Protein AF-A0AAN9PIY8-F1 (afdb_monomer)

Radius of gyration: 48.31 Å; Cα contacts (8 Å, |Δi|>4): 195; chains: 1; bounding box: 141×79×125 Å

Organism: Clitoria ternatea (NCBI:txid43366)

InterPro domains:
  IPR006969 Stigma-specific protein Stig1-like [PF04885] (48-130)
  IPR006969 Stigma-specific protein Stig1-like [PTHR33227] (38-130)

Structure (mmCIF, N/CA/C/O backbone):
data_AF-A0AAN9PIY8-F1
#
_entry.id   AF-A0AAN9PIY8-F1
#
loop_
_atom_site.group_PDB
_atom_site.id
_atom_site.type_symbol
_atom_site.label_atom_id
_atom_site.label_alt_id
_atom_site.label_comp_id
_atom_site.label_asym_id
_atom_site.label_entity_id
_atom_site.label_seq_id
_atom_site.pdbx_PDB_ins_code
_atom_site.Cartn_x
_atom_site.Cartn_y
_atom_site.Cartn_z
_atom_site.occupancy
_atom_site.B_iso_or_equiv
_atom_site.auth_seq_id
_atom_site.auth_comp_id
_atom_site.auth_asym_id
_atom_site.auth_atom_id
_atom_site.pdbx_PDB_model_num
ATOM 1 N N . MET A 1 1 ? -43.555 40.014 6.224 1.00 61.06 1 MET A N 1
ATOM 2 C CA . MET A 1 1 ? -42.206 39.708 6.760 1.00 61.06 1 MET A CA 1
ATOM 3 C C . MET A 1 1 ? -41.684 38.357 6.270 1.00 61.06 1 MET A C 1
ATOM 5 O O . MET A 1 1 ? -40.518 38.277 5.923 1.00 61.06 1 MET A O 1
ATOM 9 N N . THR A 1 2 ? -42.529 37.329 6.153 1.00 67.19 2 THR A N 1
ATOM 10 C CA . THR A 1 2 ? -42.160 35.985 5.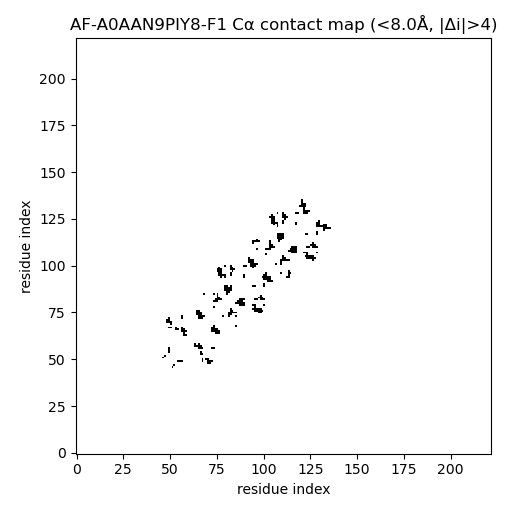663 1.00 67.19 2 THR A CA 1
ATOM 11 C C . THR A 1 2 ? -41.736 35.938 4.189 1.00 67.19 2 THR A C 1
ATOM 13 O O . THR A 1 2 ? -40.753 35.277 3.879 1.00 67.19 2 THR A O 1
ATOM 16 N N . LEU A 1 3 ? -42.387 36.701 3.298 1.00 66.69 3 LEU A N 1
ATOM 17 C CA . LEU A 1 3 ? -42.042 36.740 1.863 1.00 66.69 3 LEU A CA 1
ATOM 18 C C . LEU A 1 3 ? -40.604 37.226 1.600 1.00 66.69 3 LEU A C 1
ATOM 20 O O . LEU A 1 3 ? -39.904 36.671 0.761 1.00 66.69 3 LEU A O 1
ATOM 24 N N . ASN A 1 4 ? -40.145 38.222 2.363 1.00 77.06 4 ASN A N 1
ATOM 25 C CA . ASN A 1 4 ? -38.801 38.788 2.215 1.00 77.06 4 ASN A CA 1
ATOM 26 C C . ASN A 1 4 ? -37.728 37.839 2.756 1.00 77.06 4 ASN A C 1
ATOM 28 O O . ASN A 1 4 ? -36.660 37.722 2.167 1.00 77.06 4 ASN A O 1
ATOM 32 N N . VAL A 1 5 ? -38.024 37.125 3.848 1.00 83.19 5 VAL A N 1
ATOM 33 C CA . VAL A 1 5 ? -37.127 36.103 4.407 1.00 83.19 5 VAL A CA 1
ATOM 34 C C . VAL A 1 5 ? -37.019 34.914 3.453 1.00 83.19 5 VAL A C 1
ATOM 36 O O . VAL A 1 5 ? -35.924 34.423 3.207 1.00 83.19 5 VAL A O 1
ATOM 39 N N . GLN A 1 6 ? -38.130 34.492 2.851 1.00 81.75 6 GLN A N 1
ATOM 40 C CA . GLN A 1 6 ? -38.155 33.371 1.913 1.00 81.75 6 GLN A CA 1
ATOM 41 C C . GLN A 1 6 ? -37.442 33.700 0.592 1.00 81.75 6 GLN A C 1
ATOM 43 O O . GLN A 1 6 ? -36.731 32.851 0.058 1.00 81.75 6 GLN A O 1
ATOM 48 N N . ALA A 1 7 ? -37.541 34.947 0.119 1.00 85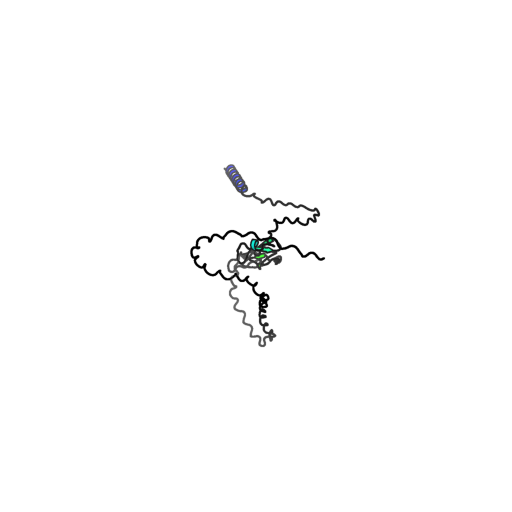.88 7 ALA A N 1
ATOM 49 C CA . ALA A 1 7 ? -36.748 35.441 -1.006 1.00 85.88 7 ALA A CA 1
ATOM 50 C C . ALA A 1 7 ? -35.244 35.464 -0.683 1.00 85.88 7 ALA A C 1
ATOM 52 O O . ALA A 1 7 ? -34.434 35.046 -1.506 1.00 85.88 7 ALA A O 1
ATOM 53 N N . LEU A 1 8 ? -34.867 35.888 0.528 1.00 85.19 8 LEU A N 1
ATOM 54 C CA . LEU A 1 8 ? -33.465 35.951 0.947 1.00 85.19 8 LEU A CA 1
ATOM 55 C C . LEU A 1 8 ? -32.851 34.551 1.103 1.00 85.19 8 LEU A C 1
ATOM 57 O O . LEU A 1 8 ? -31.721 34.326 0.684 1.00 85.19 8 LEU A O 1
ATOM 61 N N . VAL A 1 9 ? -33.619 33.586 1.620 1.00 87.44 9 VAL A N 1
ATOM 62 C CA . VAL A 1 9 ? -33.211 32.173 1.696 1.00 87.44 9 VAL A CA 1
ATOM 63 C C . VAL A 1 9 ? -33.049 31.569 0.299 1.00 87.44 9 VAL A C 1
ATOM 65 O O . VAL A 1 9 ? -32.044 30.908 0.054 1.00 87.44 9 VAL A O 1
ATOM 68 N N . LEU A 1 10 ? -33.968 31.841 -0.638 1.00 85.19 10 LEU A N 1
ATOM 69 C CA . LEU A 1 10 ? -33.845 31.373 -2.024 1.00 85.19 10 LEU A CA 1
ATOM 70 C C . LEU A 1 10 ? -32.590 31.930 -2.707 1.00 85.19 10 LEU A C 1
ATOM 72 O O . LEU A 1 10 ? -31.829 31.167 -3.299 1.00 85.19 10 LEU A O 1
ATOM 76 N N . VAL A 1 11 ? -32.321 33.229 -2.565 1.00 86.88 11 VAL A N 1
ATOM 77 C CA . VAL A 1 11 ? -31.110 33.854 -3.119 1.00 86.88 11 VAL A CA 1
ATOM 78 C C . VAL A 1 11 ? -29.845 33.233 -2.516 1.00 86.88 11 VAL A C 1
ATOM 80 O O . VAL A 1 11 ? -28.935 32.878 -3.259 1.00 86.88 11 VAL A O 1
ATOM 83 N N . MET A 1 12 ? -29.808 33.001 -1.200 1.00 81.88 12 MET A N 1
ATOM 84 C CA . MET A 1 12 ? -28.665 32.348 -0.549 1.00 81.88 12 MET A CA 1
ATOM 85 C C . MET A 1 12 ? -28.479 30.892 -0.997 1.00 81.88 12 MET A C 1
ATOM 87 O O . MET A 1 12 ? -27.348 30.466 -1.202 1.00 81.88 12 MET A O 1
ATOM 91 N N . THR A 1 13 ? -29.556 30.131 -1.219 1.00 80.44 13 THR A N 1
ATOM 92 C CA . THR A 1 13 ? -29.440 28.762 -1.756 1.00 80.44 13 THR A CA 1
ATOM 93 C C . THR A 1 13 ? -28.951 28.732 -3.201 1.00 80.44 13 THR A C 1
ATOM 95 O O . THR A 1 13 ? -28.192 27.838 -3.555 1.00 80.44 13 THR A O 1
ATOM 98 N N . LEU A 1 14 ? -29.318 29.719 -4.026 1.00 77.50 14 LEU A N 1
ATOM 99 C CA . LEU A 1 14 ? -28.860 29.802 -5.415 1.00 77.50 14 LEU A CA 1
ATOM 100 C C . LEU A 1 14 ? -27.379 30.200 -5.515 1.00 77.50 14 LEU A C 1
ATOM 102 O O . LEU A 1 14 ? -26.671 29.674 -6.370 1.00 77.50 14 LEU A O 1
ATOM 106 N N . LEU A 1 15 ? -26.888 31.057 -4.612 1.00 74.69 15 LEU A N 1
ATOM 107 C CA . LEU A 1 15 ? -25.468 31.431 -4.552 1.00 74.69 15 LEU A CA 1
ATOM 108 C C . LEU A 1 15 ? -24.563 30.274 -4.092 1.00 74.69 15 LEU A C 1
ATOM 110 O O . LEU A 1 15 ? -23.411 30.203 -4.506 1.00 74.69 15 LEU A O 1
ATOM 114 N N . LEU A 1 16 ? -25.080 29.329 -3.299 1.00 68.50 16 LEU A N 1
ATOM 115 C CA . LEU A 1 16 ? -24.330 28.140 -2.867 1.00 68.50 16 LEU A CA 1
ATOM 116 C C . LEU A 1 16 ? -24.224 27.043 -3.947 1.00 68.50 16 LEU A C 1
ATOM 118 O O . LEU A 1 16 ? -23.416 26.131 -3.797 1.00 68.50 16 LEU A O 1
ATOM 122 N N . ILE A 1 17 ? -25.005 27.117 -5.034 1.00 63.66 17 ILE A N 1
ATOM 123 C CA . ILE A 1 17 ? -24.985 26.130 -6.136 1.00 63.66 17 ILE A CA 1
ATOM 124 C C . ILE A 1 17 ? -23.966 26.517 -7.232 1.00 63.66 17 ILE A C 1
ATOM 126 O O . ILE A 1 17 ? -23.596 25.678 -8.052 1.00 63.66 17 ILE A O 1
ATOM 130 N N . GLN A 1 18 ? -23.448 27.753 -7.240 1.00 61.03 18 GLN A N 1
ATOM 131 C CA . GLN A 1 18 ? -22.459 28.189 -8.241 1.00 61.03 18 GLN A CA 1
ATOM 132 C C . GLN A 1 18 ? -21.035 27.646 -8.017 1.00 61.03 18 GLN A C 1
ATOM 134 O O . GLN A 1 18 ? -20.269 27.579 -8.972 1.00 61.03 18 GLN A O 1
ATOM 139 N N . GLU A 1 19 ? -20.699 27.159 -6.822 1.00 60.53 19 GLU A N 1
ATOM 140 C CA . GLU A 1 19 ? -19.381 26.569 -6.503 1.00 60.53 19 GLU A CA 1
ATOM 141 C C . GLU A 1 19 ? -19.360 25.029 -6.659 1.00 60.53 19 GLU A C 1
ATOM 143 O O . GLU A 1 19 ? -18.540 24.338 -6.058 1.00 60.53 19 GLU A O 1
ATOM 148 N N . GL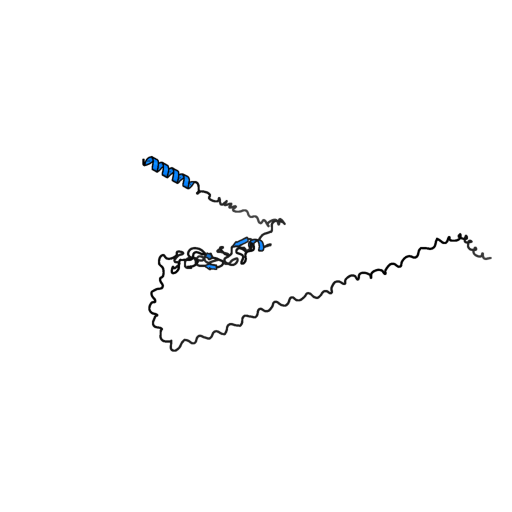Y A 1 20 ? -20.299 24.459 -7.426 1.00 60.38 20 GLY A N 1
ATOM 149 C CA . GLY A 1 20 ? -20.563 23.014 -7.429 1.00 60.38 20 GLY A CA 1
ATOM 150 C C . GLY A 1 20 ? -20.656 22.321 -8.787 1.00 60.38 20 GLY A C 1
ATOM 151 O O . GLY A 1 20 ? -21.150 21.197 -8.825 1.00 60.38 20 GLY A O 1
ATOM 152 N N . ASN A 1 21 ? -20.221 22.930 -9.897 1.00 58.66 21 ASN A N 1
ATOM 153 C CA . ASN A 1 21 ? -20.280 22.268 -11.208 1.00 58.66 21 ASN A CA 1
ATOM 154 C C . ASN A 1 21 ? -19.019 22.459 -12.061 1.00 58.66 21 ASN A C 1
ATOM 156 O O . ASN A 1 21 ? -19.067 23.000 -13.162 1.00 58.66 21 ASN A O 1
ATOM 160 N N . SER A 1 22 ? -17.897 21.953 -11.555 1.00 50.97 22 SER A N 1
ATOM 161 C CA . SER A 1 22 ? -16.748 21.589 -12.388 1.00 50.97 22 SER A CA 1
ATOM 162 C C . SER A 1 22 ? -16.654 20.067 -12.429 1.00 50.97 22 SER A C 1
ATOM 164 O O . SER A 1 22 ? -15.794 19.456 -11.801 1.00 50.97 22 SER A O 1
ATOM 166 N N . THR A 1 23 ? -17.591 19.436 -13.137 1.00 55.94 23 THR A N 1
ATOM 167 C CA . THR A 1 23 ? -17.401 18.076 -13.648 1.00 55.94 23 THR A CA 1
ATOM 168 C C . THR A 1 23 ? -16.197 18.088 -14.595 1.00 55.94 23 THR A C 1
ATOM 170 O O . THR A 1 23 ? -16.211 18.883 -15.540 1.00 55.94 23 THR A O 1
ATOM 173 N N . PRO A 1 24 ? -15.165 17.248 -14.412 1.00 44.78 24 PRO A N 1
ATOM 174 C CA . PRO A 1 24 ? -14.182 17.054 -15.462 1.00 44.78 24 PRO A CA 1
ATOM 175 C C . PRO A 1 24 ? -14.894 16.388 -16.640 1.00 44.78 24 PRO A C 1
ATOM 177 O O . PRO A 1 24 ? -15.533 15.345 -16.501 1.00 44.78 24 PRO A O 1
ATOM 180 N N . GLN A 1 25 ? -14.823 17.039 -17.795 1.00 41.59 25 GLN A N 1
ATOM 181 C CA . GLN A 1 25 ? -15.215 16.465 -19.068 1.00 41.59 25 GLN A CA 1
ATOM 182 C C . GLN A 1 25 ? -14.231 15.326 -19.368 1.00 41.59 25 GLN A C 1
ATOM 184 O O . GLN A 1 25 ? -13.153 15.545 -19.914 1.00 41.59 25 GLN A O 1
ATOM 189 N N . GLU A 1 26 ? -14.579 14.109 -18.950 1.00 44.28 26 GLU A N 1
ATOM 190 C CA . GLU A 1 26 ? -14.023 12.883 -19.514 1.00 44.28 26 GLU A CA 1
ATOM 191 C C . GLU A 1 26 ? -14.392 12.903 -21.001 1.00 44.28 26 GLU A C 1
ATOM 193 O O . GLU A 1 26 ? -15.535 12.641 -21.387 1.00 44.28 26 GLU A O 1
ATOM 198 N N . VAL A 1 27 ? -13.436 13.308 -21.835 1.00 41.00 27 VAL A N 1
ATOM 199 C CA . VAL A 1 27 ? -13.490 13.087 -23.276 1.00 41.00 27 VAL A CA 1
ATOM 200 C C . VAL A 1 27 ? -13.420 11.577 -23.468 1.00 41.00 27 VAL A C 1
ATOM 202 O O . VAL A 1 27 ? -12.352 10.973 -23.507 1.00 41.00 27 VAL A O 1
ATOM 205 N N . TYR A 1 28 ? -14.595 10.958 -23.509 1.00 40.28 28 TYR A N 1
ATOM 206 C CA . TYR A 1 28 ? -14.766 9.665 -24.135 1.00 40.28 28 TYR A CA 1
ATOM 207 C C . TYR A 1 28 ? -14.588 9.902 -25.642 1.00 40.28 28 TYR A C 1
ATOM 209 O O . TYR A 1 28 ? -15.420 10.533 -26.293 1.00 40.28 28 TYR A O 1
ATOM 217 N N . GLU A 1 29 ? -13.488 9.395 -26.182 1.00 45.72 29 GLU A N 1
ATOM 218 C CA . GLU A 1 29 ? -13.332 9.148 -27.610 1.00 45.72 29 GLU A CA 1
ATOM 219 C C . GLU A 1 29 ? -13.350 7.621 -27.768 1.00 45.72 29 GLU A C 1
ATOM 221 O O . GLU A 1 29 ? -12.362 6.936 -27.508 1.00 45.72 29 GLU A O 1
ATOM 226 N N . ASN A 1 30 ? -14.526 7.059 -28.080 1.00 52.19 30 ASN A N 1
ATOM 227 C CA . ASN A 1 30 ? -14.602 5.705 -28.631 1.00 52.19 30 ASN A CA 1
ATOM 228 C C . ASN A 1 30 ? -14.445 5.872 -30.134 1.00 52.19 30 ASN A C 1
ATOM 230 O O . ASN A 1 30 ? -15.413 6.194 -30.821 1.00 52.19 30 ASN A O 1
ATOM 234 N N . ASP A 1 31 ? -13.266 5.550 -30.640 1.00 49.72 31 ASP A N 1
ATOM 235 C CA . ASP A 1 31 ? -13.152 5.083 -32.010 1.00 49.72 31 ASP A CA 1
ATOM 236 C C . ASP A 1 31 ? -13.287 3.562 -32.007 1.00 49.72 31 ASP A C 1
ATOM 238 O O . ASP A 1 31 ? -12.357 2.804 -31.722 1.00 49.72 31 ASP A O 1
ATOM 242 N N . ILE A 1 32 ? -14.507 3.112 -32.298 1.00 62.75 32 ILE A N 1
ATOM 243 C CA . ILE A 1 32 ? -14.782 1.735 -32.686 1.00 62.75 32 ILE A CA 1
ATOM 244 C C . ILE A 1 32 ? -14.410 1.574 -34.169 1.00 62.75 32 ILE A C 1
ATOM 246 O O . ILE A 1 32 ? -15.072 2.099 -35.058 1.00 62.75 32 ILE A O 1
ATOM 250 N N . ASN A 1 33 ? -13.395 0.734 -34.383 1.00 56.84 33 ASN A N 1
ATOM 251 C CA . ASN A 1 33 ? -13.141 -0.128 -35.541 1.00 56.84 33 ASN A CA 1
ATOM 252 C C . ASN A 1 33 ? -12.712 0.515 -36.870 1.00 56.84 33 ASN A C 1
ATOM 254 O O . ASN A 1 33 ? -13.509 0.710 -37.784 1.00 56.84 33 ASN A O 1
ATOM 258 N N . ALA A 1 34 ? -11.400 0.542 -37.084 1.00 39.25 34 ALA A N 1
ATOM 259 C CA . ALA A 1 34 ? -10.846 0.129 -38.365 1.00 39.25 34 ALA A CA 1
ATOM 260 C C . ALA A 1 34 ? -9.709 -0.850 -38.094 1.00 39.25 34 ALA A C 1
ATOM 262 O O . ALA A 1 34 ? -8.875 -0.624 -37.217 1.00 39.25 34 ALA A O 1
ATOM 263 N N . ASN A 1 35 ? -9.683 -1.958 -38.836 1.00 54.31 35 ASN A N 1
ATOM 264 C CA . ASN A 1 35 ? -8.472 -2.747 -38.933 1.00 54.31 35 ASN A CA 1
ATOM 265 C C . ASN A 1 35 ? -7.359 -1.783 -39.359 1.00 54.31 35 ASN A C 1
ATOM 267 O O . ASN A 1 35 ? -7.427 -1.148 -40.408 1.00 54.31 35 ASN A O 1
ATOM 271 N N . VAL A 1 36 ? -6.372 -1.612 -38.501 1.00 44.78 36 VAL A N 1
ATOM 272 C CA . VAL A 1 36 ? -5.100 -1.062 -38.911 1.00 44.78 36 VAL A CA 1
ATOM 273 C C . VAL A 1 36 ? -4.096 -1.981 -38.252 1.00 44.78 36 VAL A C 1
ATOM 275 O O . VAL A 1 36 ? -3.717 -1.820 -37.095 1.00 44.78 36 VAL A O 1
ATOM 278 N N . SER A 1 37 ? -3.680 -3.000 -39.002 1.00 53.19 37 SER A N 1
ATOM 279 C CA . SER A 1 37 ? -2.328 -3.524 -38.863 1.00 53.19 37 SER A CA 1
ATOM 280 C C . SER A 1 37 ? -1.365 -2.391 -39.222 1.00 53.19 37 SER A C 1
ATOM 282 O O . SER A 1 37 ? -0.751 -2.388 -40.282 1.00 53.19 37 SER A O 1
ATOM 284 N N . SER A 1 38 ? -1.264 -1.383 -38.362 1.00 42.62 38 SER A N 1
ATOM 285 C CA . SER A 1 38 ? -0.164 -0.441 -38.378 1.00 42.62 38 SER A CA 1
ATOM 286 C C . SER A 1 38 ? 0.798 -0.955 -37.333 1.00 42.62 38 SER A C 1
ATOM 288 O O . SER A 1 38 ? 0.674 -0.696 -36.138 1.00 42.62 38 SER A O 1
ATOM 290 N N . SER A 1 39 ? 1.808 -1.687 -37.805 1.00 50.97 39 SER A N 1
ATOM 291 C CA . SER A 1 39 ? 3.124 -1.542 -37.196 1.00 50.97 39 SER A CA 1
ATOM 292 C C . SER A 1 39 ? 3.317 -0.056 -36.887 1.00 50.97 39 SER A C 1
ATOM 294 O O . SER A 1 39 ? 3.208 0.753 -37.819 1.00 50.97 39 SER A O 1
ATOM 296 N N . PRO A 1 40 ? 3.546 0.338 -35.624 1.00 48.31 40 PRO A N 1
ATOM 297 C CA . PRO A 1 40 ? 3.876 1.719 -35.355 1.00 48.31 40 PRO A CA 1
ATOM 298 C C . PRO A 1 40 ? 5.175 1.973 -36.113 1.00 48.31 40 PRO A C 1
ATOM 300 O O . PRO A 1 40 ? 6.163 1.249 -35.950 1.00 48.31 40 PRO A O 1
ATOM 303 N N . LYS A 1 41 ? 5.135 2.938 -37.033 1.00 43.66 41 LYS A N 1
ATOM 304 C CA . LYS A 1 41 ? 6.340 3.436 -37.682 1.00 43.66 41 LYS A CA 1
ATOM 305 C C . LYS A 1 41 ? 7.286 3.828 -36.554 1.00 43.66 41 LYS A C 1
ATOM 307 O O . LYS A 1 41 ? 6.906 4.546 -35.635 1.00 43.66 41 LYS A O 1
ATOM 312 N N . LYS A 1 42 ? 8.475 3.234 -36.580 1.00 45.53 42 LYS A N 1
ATOM 313 C CA . LYS A 1 42 ? 9.545 3.477 -35.623 1.00 45.53 42 LYS A CA 1
ATOM 314 C C . LYS A 1 42 ? 10.046 4.900 -35.851 1.00 45.53 42 LYS A C 1
ATOM 316 O O . LYS A 1 42 ? 11.018 5.104 -36.568 1.00 45.53 42 LYS A O 1
ATOM 321 N N . ASP A 1 43 ? 9.360 5.868 -35.260 1.00 49.69 43 ASP A N 1
ATOM 322 C CA . ASP A 1 43 ? 9.907 7.199 -35.064 1.00 49.69 43 ASP A CA 1
ATOM 323 C C . ASP A 1 43 ? 11.025 7.052 -34.026 1.00 49.69 43 ASP A C 1
ATOM 325 O O . ASP A 1 43 ? 10.794 6.789 -32.844 1.00 49.69 43 ASP A O 1
ATOM 329 N N . GLU A 1 44 ? 12.269 7.151 -34.494 1.00 56.56 44 GLU A N 1
ATOM 330 C CA . GLU A 1 44 ? 13.511 6.868 -33.758 1.00 56.56 44 GLU A CA 1
ATOM 331 C C . GLU A 1 44 ? 13.767 7.810 -32.560 1.00 56.56 44 GLU A C 1
ATOM 333 O O . GLU A 1 44 ? 14.822 7.757 -31.938 1.00 56.56 44 GLU A O 1
ATOM 338 N N . ASN A 1 45 ? 12.796 8.648 -32.185 1.00 52.28 45 ASN A N 1
ATOM 339 C CA . ASN A 1 45 ? 12.904 9.577 -31.061 1.00 52.28 45 ASN A CA 1
ATOM 340 C C . ASN A 1 45 ? 11.671 9.616 -30.135 1.00 52.28 45 ASN A C 1
ATOM 342 O O . ASN A 1 45 ? 11.562 10.499 -29.287 1.00 52.28 45 ASN A O 1
ATOM 346 N N . GLN A 1 46 ? 10.756 8.644 -30.250 1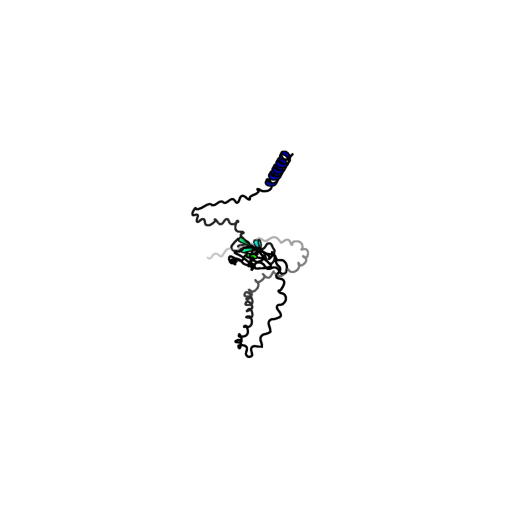.00 55.19 46 GLN A N 1
ATOM 347 C CA . GLN A 1 46 ? 9.577 8.515 -29.383 1.00 55.19 46 GLN A CA 1
ATOM 348 C C . GLN A 1 46 ? 9.491 7.118 -28.747 1.00 55.19 46 GLN A C 1
ATOM 350 O O . GLN A 1 46 ? 8.478 6.435 -28.819 1.00 55.19 46 GLN A O 1
ATOM 355 N N . LEU A 1 47 ? 10.575 6.666 -28.109 1.00 57.28 47 LEU A N 1
ATOM 356 C CA . LEU A 1 47 ? 10.570 5.418 -27.334 1.00 57.28 47 LEU A CA 1
ATOM 357 C C . LEU A 1 47 ? 11.285 5.574 -25.990 1.00 57.28 47 LEU A C 1
ATOM 359 O O . LEU A 1 47 ? 12.238 4.865 -25.668 1.00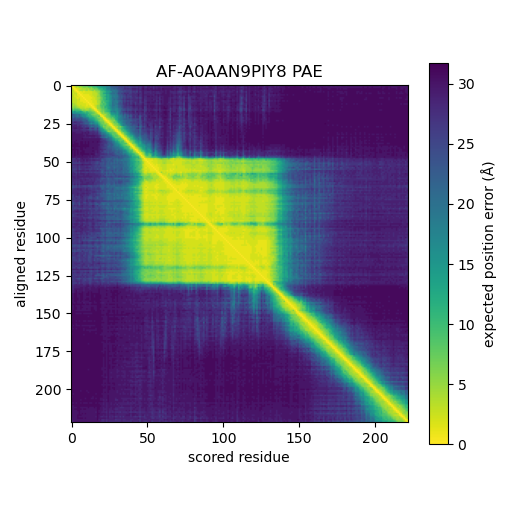 57.28 47 LEU A O 1
ATOM 363 N N . MET A 1 48 ? 10.807 6.513 -25.181 1.00 71.75 48 MET A N 1
ATOM 364 C CA . MET A 1 48 ? 11.200 6.603 -23.775 1.00 71.75 48 MET A CA 1
ATOM 365 C C . MET A 1 48 ? 10.017 6.276 -22.869 1.00 71.75 48 MET A C 1
ATOM 367 O O . MET A 1 48 ? 9.628 7.063 -22.011 1.00 71.75 48 MET A O 1
ATOM 371 N N . GLY A 1 49 ? 9.442 5.093 -23.089 1.00 84.31 49 GLY A N 1
ATOM 372 C CA . GLY A 1 49 ? 8.577 4.441 -22.113 1.00 84.31 49 GLY A CA 1
ATOM 373 C C . GLY A 1 49 ? 9.387 3.935 -2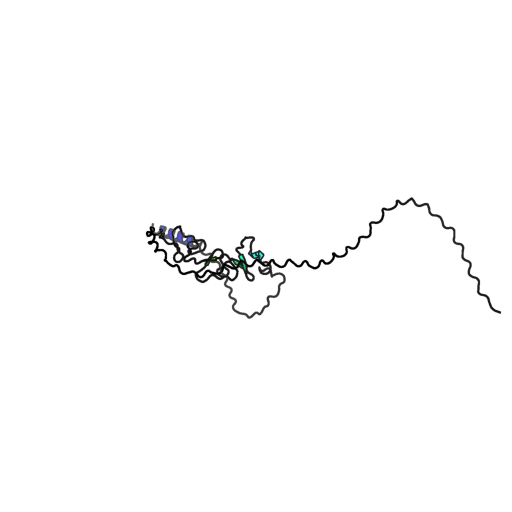0.915 1.00 84.31 49 GLY A C 1
ATOM 374 O O . GLY A 1 49 ? 10.624 3.929 -20.914 1.00 84.31 49 GLY A O 1
ATOM 375 N N . CYS A 1 50 ? 8.705 3.484 -19.866 1.00 93.38 50 CYS A N 1
ATOM 376 C CA . CYS A 1 50 ? 9.411 2.964 -18.701 1.00 93.38 50 CYS A CA 1
ATOM 377 C C . CYS A 1 50 ? 10.088 1.608 -18.971 1.00 93.38 50 CYS A C 1
ATOM 379 O O . CYS A 1 50 ? 10.937 1.206 -18.178 1.00 93.38 50 CYS A O 1
ATOM 381 N N . ARG A 1 51 ? 9.793 0.925 -20.094 1.00 92.06 51 ARG A N 1
ATOM 382 C CA . ARG A 1 51 ? 10.528 -0.281 -20.528 1.00 92.06 51 ARG A CA 1
ATOM 383 C C . ARG A 1 51 ? 12.013 -0.031 -20.703 1.00 92.06 51 ARG A C 1
ATOM 385 O O . ARG A 1 51 ? 12.825 -0.826 -20.244 1.00 92.06 51 ARG A O 1
ATOM 392 N N . THR A 1 52 ? 12.361 1.048 -21.398 1.00 91.06 52 THR A N 1
ATOM 393 C CA . THR A 1 52 ? 13.757 1.392 -21.688 1.00 91.06 52 THR A CA 1
ATOM 394 C C . THR A 1 52 ? 14.389 2.155 -20.529 1.00 91.06 52 THR A C 1
ATOM 396 O O . THR A 1 52 ? 15.603 2.095 -20.342 1.00 91.06 52 THR A O 1
ATOM 399 N N . ARG A 1 53 ? 13.581 2.843 -19.706 1.00 91.44 53 ARG A N 1
ATOM 400 C CA . ARG A 1 53 ? 14.046 3.598 -18.531 1.00 91.44 53 ARG A CA 1
ATOM 401 C C . ARG A 1 53 ? 13.150 3.364 -17.307 1.00 91.44 53 ARG A C 1
ATOM 403 O O . ARG A 1 53 ? 12.393 4.264 -16.942 1.00 91.44 53 ARG A O 1
ATOM 410 N N . PRO A 1 54 ? 13.271 2.218 -16.606 1.00 90.56 54 PRO A N 1
ATOM 411 C CA . PRO A 1 54 ? 12.389 1.883 -15.478 1.00 90.56 54 PRO A CA 1
ATOM 412 C C . PRO A 1 54 ? 12.396 2.929 -14.361 1.00 90.56 54 PRO A C 1
ATOM 414 O O . PRO A 1 54 ? 11.362 3.210 -13.756 1.00 90.56 54 PRO A O 1
ATOM 417 N N . TRP A 1 55 ? 13.552 3.563 -14.145 1.00 90.75 55 TRP A N 1
ATOM 418 C CA . TRP A 1 55 ? 13.802 4.575 -13.116 1.00 90.75 55 TRP A CA 1
ATOM 419 C C . TRP A 1 55 ? 12.879 5.793 -13.186 1.00 90.75 55 TRP A C 1
ATOM 421 O O . TRP A 1 55 ? 12.643 6.421 -12.156 1.00 90.75 55 TRP A O 1
ATOM 431 N N . ILE A 1 56 ? 12.297 6.093 -14.354 1.00 91.06 56 ILE A N 1
ATOM 432 C CA . ILE A 1 56 ? 11.338 7.196 -14.507 1.00 91.06 56 ILE A CA 1
ATOM 433 C C . ILE A 1 56 ? 10.099 7.021 -13.616 1.00 91.06 56 ILE A C 1
ATOM 435 O O . ILE A 1 56 ? 9.507 8.005 -13.180 1.00 91.06 56 ILE A O 1
ATOM 439 N N . CYS A 1 57 ? 9.740 5.773 -13.289 1.00 93.94 57 CYS A N 1
ATOM 440 C CA . CYS A 1 57 ? 8.617 5.470 -12.410 1.00 93.94 57 CYS A CA 1
ATOM 441 C C . CYS A 1 57 ? 8.978 5.523 -10.925 1.00 93.94 57 CYS A C 1
ATOM 443 O O . CYS A 1 57 ? 8.085 5.711 -10.109 1.00 93.94 57 CYS A O 1
ATOM 445 N N . LEU A 1 58 ? 10.248 5.349 -10.547 1.00 92.06 58 LEU A N 1
ATOM 446 C CA . LEU A 1 58 ? 10.622 5.194 -9.136 1.00 92.06 58 LEU A CA 1
ATOM 447 C C . LEU A 1 58 ? 10.605 6.515 -8.352 1.00 92.06 58 LEU A C 1
ATOM 449 O O . LEU A 1 58 ? 10.539 6.479 -7.126 1.00 92.06 58 LEU A O 1
ATOM 453 N N . ARG A 1 59 ? 10.678 7.670 -9.033 1.00 88.19 59 ARG A N 1
ATOM 454 C CA . ARG A 1 59 ? 10.672 9.025 -8.432 1.00 88.19 59 ARG A CA 1
ATOM 455 C C . ARG A 1 59 ? 11.648 9.233 -7.254 1.00 88.19 59 ARG A C 1
ATOM 457 O O . ARG A 1 59 ? 11.474 10.156 -6.472 1.00 88.19 59 ARG A O 1
ATOM 464 N N . GLY A 1 60 ? 12.689 8.405 -7.135 1.00 87.69 60 GLY A N 1
ATOM 465 C CA . GLY A 1 60 ? 13.681 8.492 -6.056 1.00 87.69 60 GLY A CA 1
ATOM 466 C C . GLY A 1 60 ? 13.187 8.042 -4.674 1.00 87.69 60 GLY A C 1
ATOM 467 O O . GLY A 1 60 ? 13.903 8.222 -3.695 1.00 87.69 60 GLY A O 1
ATOM 468 N N . GLU A 1 61 ? 11.996 7.448 -4.571 1.00 88.06 61 GLU A N 1
ATOM 469 C CA . GLU A 1 61 ? 11.468 6.917 -3.312 1.00 88.06 61 GLU A CA 1
ATOM 470 C C . GLU A 1 61 ? 11.969 5.486 -3.067 1.00 88.06 61 GLU A C 1
ATOM 472 O O . GLU A 1 61 ? 12.003 4.660 -3.983 1.00 88.06 61 GLU A O 1
ATOM 477 N N . PHE A 1 62 ? 12.312 5.158 -1.816 1.00 89.12 62 PHE A N 1
ATOM 478 C CA . PHE A 1 62 ? 12.657 3.795 -1.408 1.00 89.12 62 PHE A CA 1
ATOM 479 C C . PHE A 1 62 ? 11.879 3.381 -0.146 1.00 89.12 62 PHE A C 1
ATOM 481 O O . PHE A 1 62 ? 12.012 4.042 0.884 1.00 89.12 62 PHE A O 1
ATOM 488 N N . PRO A 1 63 ? 11.092 2.287 -0.181 1.00 91.69 63 PRO A N 1
ATOM 489 C CA . PRO A 1 63 ? 10.736 1.499 -1.364 1.00 91.69 63 PRO A CA 1
ATOM 490 C C . PRO A 1 63 ? 9.830 2.290 -2.338 1.00 91.69 63 PRO A C 1
ATOM 492 O O . PRO A 1 63 ? 8.934 3.006 -1.886 1.00 91.69 63 PRO A O 1
ATOM 495 N N . PRO A 1 64 ? 9.990 2.129 -3.666 1.00 93.00 64 PRO A N 1
ATOM 496 C CA . PRO A 1 64 ? 9.303 2.953 -4.666 1.00 93.00 64 PRO A CA 1
ATOM 497 C C . PRO A 1 64 ? 7.809 2.660 -4.702 1.00 93.00 64 PRO A C 1
ATOM 499 O O . PRO A 1 64 ? 7.406 1.496 -4.819 1.00 93.00 64 PRO A O 1
ATOM 502 N N . ARG A 1 65 ? 6.962 3.686 -4.584 1.00 94.81 65 ARG A N 1
ATOM 503 C CA . ARG A 1 65 ? 5.500 3.513 -4.674 1.00 94.81 65 ARG A CA 1
ATOM 504 C C . ARG A 1 65 ? 5.072 3.036 -6.051 1.00 94.81 65 ARG A C 1
ATOM 506 O O . ARG A 1 65 ? 4.321 2.072 -6.163 1.00 94.81 65 ARG A O 1
ATOM 513 N N . THR A 1 66 ? 5.617 3.675 -7.077 1.00 96.12 66 THR A N 1
ATOM 514 C CA . THR A 1 66 ? 5.347 3.364 -8.474 1.00 96.12 66 THR A CA 1
ATOM 515 C C . THR A 1 66 ? 6.503 2.608 -9.117 1.00 96.12 66 THR A C 1
ATOM 517 O O . THR A 1 66 ? 7.668 2.946 -8.918 1.00 96.12 66 THR A O 1
ATOM 520 N N . VAL A 1 67 ? 6.192 1.589 -9.915 1.00 95.62 67 VAL A N 1
ATOM 521 C CA . VAL A 1 67 ? 7.182 0.817 -10.686 1.00 95.62 67 VAL A CA 1
ATOM 522 C C . VAL A 1 67 ? 6.738 0.672 -12.135 1.00 95.62 67 VAL A C 1
ATOM 524 O O . VAL A 1 67 ? 5.572 0.885 -12.457 1.00 95.62 67 VAL A O 1
ATOM 527 N N . CYS A 1 68 ? 7.662 0.305 -13.020 1.00 96.19 68 CYS A N 1
ATOM 528 C CA . CYS A 1 68 ? 7.309 -0.007 -14.397 1.00 96.19 68 CYS A CA 1
ATOM 529 C C . CYS A 1 68 ? 6.687 -1.407 -14.495 1.00 96.19 68 CYS A C 1
ATOM 531 O O . CYS A 1 68 ? 7.360 -2.402 -14.231 1.00 96.19 68 CYS A O 1
ATOM 533 N N . CYS A 1 69 ? 5.426 -1.482 -14.919 1.00 96.25 69 CYS A N 1
ATOM 534 C CA . CYS A 1 69 ? 4.748 -2.727 -15.267 1.00 96.25 69 CYS A CA 1
ATOM 535 C C . CYS A 1 69 ? 4.407 -2.705 -16.760 1.00 96.25 69 CYS A C 1
ATOM 537 O O . CYS A 1 69 ? 3.614 -1.881 -17.221 1.00 96.25 69 CYS A O 1
ATOM 539 N N . GLY A 1 70 ? 5.005 -3.606 -17.541 1.00 91.50 70 GLY A N 1
ATOM 540 C CA . GLY A 1 70 ? 4.817 -3.613 -18.989 1.00 91.50 70 GLY A CA 1
ATOM 541 C C . GLY A 1 70 ? 5.533 -2.427 -19.624 1.00 91.50 70 GLY A C 1
ATOM 542 O O . GLY A 1 70 ? 6.694 -2.576 -19.948 1.00 91.50 70 GLY A O 1
ATOM 543 N N . ASP A 1 71 ? 4.862 -1.295 -19.824 1.00 93.31 71 ASP A N 1
ATOM 544 C CA . ASP A 1 71 ? 5.457 -0.014 -20.264 1.00 93.31 71 ASP A CA 1
ATOM 545 C C . ASP A 1 71 ? 4.746 1.189 -19.618 1.00 93.31 71 ASP A C 1
ATOM 547 O O . ASP A 1 71 ? 4.680 2.289 -20.160 1.00 93.31 71 ASP A O 1
ATOM 551 N N . ARG A 1 72 ? 4.138 0.957 -18.448 1.00 94.31 72 ARG A N 1
ATOM 552 C CA . ARG A 1 72 ? 3.381 1.960 -17.700 1.00 94.31 72 ARG A CA 1
ATOM 553 C C . ARG A 1 72 ? 3.895 2.029 -16.271 1.00 94.31 72 ARG A C 1
ATOM 555 O O . ARG A 1 72 ? 4.201 1.000 -15.670 1.00 94.31 72 ARG A O 1
ATOM 562 N N . CYS A 1 73 ? 3.958 3.235 -15.717 1.00 96.12 73 CYS A N 1
ATOM 563 C CA . CYS A 1 73 ? 4.201 3.411 -14.292 1.00 96.12 73 CYS A CA 1
ATOM 564 C C . CYS A 1 73 ? 2.924 3.079 -13.518 1.00 96.12 73 CYS A C 1
ATOM 566 O O . CYS A 1 73 ? 1.887 3.701 -13.745 1.00 96.12 73 CYS A O 1
ATOM 568 N N . VAL A 1 74 ? 3.009 2.111 -12.612 1.00 96.88 74 VAL A N 1
ATOM 569 C CA . VAL A 1 74 ? 1.882 1.591 -11.834 1.00 96.88 74 VAL A CA 1
ATOM 570 C C . VAL A 1 74 ? 2.170 1.735 -10.346 1.00 96.88 74 VAL A C 1
ATOM 572 O O . VAL A 1 74 ? 3.282 1.441 -9.911 1.00 96.88 74 VAL A O 1
ATOM 575 N N . ASP A 1 75 ? 1.180 2.184 -9.572 1.00 96.94 75 ASP A N 1
ATOM 576 C CA . ASP A 1 75 ? 1.277 2.332 -8.117 1.00 96.94 75 ASP A CA 1
ATOM 577 C C . ASP A 1 75 ? 0.997 1.007 -7.405 1.00 96.94 75 ASP A C 1
ATOM 579 O O . ASP A 1 75 ? -0.140 0.553 -7.305 1.00 96.94 75 ASP A O 1
ATOM 583 N N . LEU A 1 76 ? 2.043 0.420 -6.832 1.00 96.94 76 LEU A N 1
ATOM 584 C CA . LEU A 1 76 ? 1.958 -0.846 -6.112 1.00 96.94 76 LEU A CA 1
ATOM 585 C C . LEU A 1 76 ? 1.243 -0.730 -4.760 1.00 96.94 76 LEU A C 1
ATOM 587 O O . LEU A 1 76 ? 1.015 -1.743 -4.099 1.00 96.94 76 LEU A O 1
ATOM 591 N N . THR A 1 77 ? 0.966 0.484 -4.284 1.00 96.25 77 THR A N 1
ATOM 592 C CA . THR A 1 77 ? 0.391 0.716 -2.953 1.00 96.25 77 THR A CA 1
ATOM 593 C C . THR A 1 77 ? -1.129 0.803 -2.945 1.00 96.25 77 THR A C 1
ATOM 595 O O . THR A 1 77 ? -1.718 0.604 -1.879 1.00 96.25 77 THR A O 1
ATOM 598 N N . SER A 1 78 ? -1.741 1.053 -4.104 1.00 95.38 78 SER A N 1
ATOM 599 C CA . SER A 1 78 ? -3.176 1.308 -4.246 1.00 95.38 78 SER A CA 1
ATOM 600 C C . SER A 1 78 ? -3.830 0.555 -5.411 1.00 95.38 78 SER A C 1
ATOM 602 O O . SER A 1 78 ? -5.027 0.268 -5.339 1.00 95.38 78 SER A O 1
ATOM 604 N N . ASP A 1 79 ? -3.073 0.179 -6.450 1.00 96.81 79 ASP A N 1
ATOM 605 C CA . ASP A 1 79 ? -3.612 -0.552 -7.597 1.00 96.81 79 ASP A CA 1
ATOM 606 C C . ASP A 1 79 ? -4.057 -1.962 -7.176 1.00 96.81 79 ASP A C 1
ATOM 608 O O . ASP A 1 79 ? -3.271 -2.781 -6.690 1.00 96.81 79 ASP A O 1
ATOM 612 N N . ARG A 1 80 ? -5.348 -2.254 -7.372 1.00 95.62 80 ARG A N 1
ATOM 613 C CA . ARG A 1 80 ? -5.952 -3.548 -7.030 1.00 95.62 80 ARG A CA 1
ATOM 614 C C . ARG A 1 80 ? -5.346 -4.700 -7.823 1.00 95.62 80 ARG A C 1
ATOM 616 O O . ARG A 1 80 ? -5.334 -5.822 -7.328 1.00 95.62 80 ARG A O 1
ATOM 623 N N . ASP A 1 81 ? -4.891 -4.440 -9.039 1.00 96.62 81 ASP A N 1
ATOM 624 C CA . ASP A 1 81 ? -4.436 -5.448 -9.986 1.00 96.62 81 ASP A CA 1
ATOM 625 C C . ASP A 1 81 ? -2.909 -5.619 -9.998 1.00 96.62 81 ASP A C 1
ATOM 627 O O . ASP A 1 81 ? -2.391 -6.545 -10.625 1.00 96.62 81 ASP A O 1
ATOM 631 N N . ASN A 1 82 ? -2.194 -4.749 -9.284 1.00 97.62 82 ASN A N 1
ATOM 632 C CA . ASN A 1 82 ? -0.735 -4.728 -9.195 1.00 97.62 82 ASN A CA 1
ATOM 633 C C . ASN A 1 82 ? -0.268 -4.488 -7.749 1.00 97.62 82 ASN A C 1
ATOM 635 O O . ASN A 1 82 ? 0.675 -3.739 -7.498 1.00 97.62 82 ASN A O 1
ATOM 639 N N . CYS A 1 83 ? -0.949 -5.084 -6.773 1.00 97.56 83 CYS A N 1
ATOM 640 C CA . CYS A 1 83 ? -0.720 -4.788 -5.369 1.00 97.56 83 CYS A CA 1
ATOM 641 C C . CYS A 1 83 ? 0.599 -5.380 -4.866 1.00 97.56 83 CYS A C 1
ATOM 643 O O . CYS A 1 83 ? 0.776 -6.595 -4.793 1.00 97.56 83 CYS A O 1
ATOM 645 N N . GLY A 1 84 ? 1.539 -4.512 -4.505 1.00 96.56 84 GLY A N 1
ATOM 646 C CA . GLY A 1 84 ? 2.873 -4.871 -4.026 1.00 96.56 84 GLY A CA 1
ATOM 647 C C . GLY A 1 84 ? 3.846 -5.345 -5.102 1.00 96.56 84 GLY A C 1
ATOM 648 O O . GLY A 1 84 ? 5.044 -5.110 -4.952 1.00 96.56 84 GLY A O 1
ATOM 649 N N . LEU A 1 85 ? 3.351 -5.923 -6.197 1.00 95.88 85 LEU A N 1
ATOM 650 C CA . LEU A 1 85 ? 4.118 -6.259 -7.393 1.00 95.88 85 LEU A CA 1
ATOM 651 C C . LEU A 1 85 ? 3.201 -6.262 -8.630 1.00 95.88 85 LEU A C 1
ATOM 653 O O . LEU A 1 85 ? 1.998 -6.506 -8.518 1.00 95.88 85 LEU A O 1
ATOM 657 N N . CYS A 1 86 ? 3.771 -6.038 -9.816 1.00 96.94 86 CYS A N 1
ATOM 658 C CA . CYS A 1 86 ? 3.042 -6.118 -11.083 1.00 96.94 86 CYS A CA 1
ATOM 659 C C . CYS A 1 86 ? 2.307 -7.464 -11.229 1.00 96.94 86 CYS A C 1
ATOM 661 O O . CYS A 1 86 ? 2.900 -8.523 -11.021 1.00 96.94 86 CYS A O 1
ATOM 663 N N . GLY A 1 87 ? 1.031 -7.420 -11.617 1.00 95.81 87 GLY A N 1
ATOM 664 C CA . GLY A 1 87 ? 0.191 -8.597 -11.859 1.00 95.81 87 GLY A CA 1
ATOM 665 C C . GLY A 1 87 ? -0.396 -9.264 -10.610 1.00 95.81 87 GLY A C 1
ATOM 666 O O . GLY A 1 87 ? -1.182 -10.205 -10.745 1.00 95.81 87 GLY A O 1
ATOM 667 N N . ILE A 1 88 ? -0.061 -8.802 -9.401 1.00 96.38 88 ILE A N 1
ATOM 668 C CA . ILE A 1 88 ? -0.662 -9.317 -8.167 1.00 96.38 88 ILE A CA 1
ATOM 669 C C . ILE A 1 88 ? -2.029 -8.666 -7.961 1.00 96.38 88 ILE A C 1
ATOM 671 O O . ILE A 1 88 ? -2.142 -7.525 -7.514 1.00 96.38 88 ILE A O 1
ATOM 675 N N . ARG A 1 89 ? -3.087 -9.419 -8.265 1.00 96.38 89 ARG A N 1
ATOM 676 C CA . ARG A 1 89 ? -4.467 -8.947 -8.127 1.00 96.38 89 ARG A CA 1
ATOM 677 C C . ARG A 1 89 ? -5.053 -9.306 -6.768 1.00 96.38 89 ARG A C 1
ATOM 679 O O . ARG A 1 89 ? -5.075 -10.472 -6.374 1.00 96.38 89 ARG A O 1
ATOM 686 N N . CYS A 1 90 ? -5.612 -8.320 -6.078 1.00 96.69 90 CYS A N 1
ATOM 687 C CA . CYS A 1 90 ? -6.420 -8.561 -4.893 1.00 96.69 90 CYS A CA 1
ATOM 688 C C . CYS A 1 90 ? -7.762 -9.201 -5.275 1.00 96.69 90 CYS A C 1
ATOM 690 O O . CYS A 1 90 ? -8.433 -8.775 -6.217 1.00 96.69 90 CYS A O 1
ATOM 692 N N . SER A 1 91 ? -8.174 -10.224 -4.522 1.00 93.31 91 SER A N 1
ATOM 693 C CA . SER A 1 91 ? -9.485 -10.866 -4.678 1.00 93.31 91 SER A CA 1
ATOM 694 C C . SER A 1 91 ? -10.636 -9.882 -4.412 1.00 93.31 91 SER A C 1
ATOM 696 O O . SER A 1 91 ? -10.446 -8.888 -3.720 1.00 93.31 91 SER A O 1
ATOM 698 N N . LEU A 1 92 ? -11.845 -10.194 -4.894 1.00 82.44 92 LEU A N 1
ATOM 699 C CA . LEU A 1 92 ? -13.022 -9.301 -4.924 1.00 82.44 92 LEU A CA 1
ATOM 700 C C . LEU A 1 92 ? -13.309 -8.497 -3.638 1.00 82.44 92 LEU A C 1
ATOM 702 O O . LEU A 1 92 ? -13.694 -7.339 -3.735 1.00 82.44 92 LEU A O 1
ATOM 706 N N . VAL A 1 93 ? -13.114 -9.082 -2.452 1.00 84.31 93 VAL A N 1
ATOM 707 C CA . VAL A 1 93 ? -13.401 -8.438 -1.149 1.00 84.31 93 VAL A CA 1
ATOM 708 C C . VAL A 1 93 ? -12.180 -7.787 -0.488 1.00 84.31 93 VAL A C 1
ATOM 710 O O . VAL A 1 93 ? -12.242 -7.367 0.667 1.00 84.31 93 VAL A O 1
ATOM 713 N N . ARG A 1 94 ? -11.037 -7.756 -1.177 1.00 95.38 94 ARG A N 1
ATOM 714 C CA . ARG A 1 94 ? -9.786 -7.192 -0.668 1.00 95.38 94 ARG A CA 1
ATOM 715 C C . ARG A 1 94 ? -9.396 -5.960 -1.471 1.00 95.38 94 ARG A C 1
ATOM 717 O O . ARG A 1 94 ? -9.513 -5.936 -2.693 1.00 95.38 94 ARG A O 1
ATOM 724 N N . GLN A 1 95 ? -8.872 -4.967 -0.772 1.00 95.81 95 GLN A N 1
ATOM 725 C CA . GLN A 1 95 ? -8.313 -3.758 -1.360 1.00 95.81 95 GLN A CA 1
ATOM 726 C C . GLN A 1 95 ? -6.793 -3.779 -1.221 1.00 95.81 95 GLN A C 1
ATOM 728 O O . GLN A 1 95 ? -6.265 -4.318 -0.243 1.00 95.81 95 GLN A O 1
ATOM 733 N N . CYS A 1 96 ? -6.095 -3.193 -2.193 1.00 97.69 96 CYS A N 1
ATOM 734 C CA . CYS A 1 96 ? -4.671 -2.950 -2.050 1.00 97.69 96 CYS A CA 1
ATOM 735 C C . CYS A 1 96 ? -4.445 -1.795 -1.075 1.00 97.69 96 CYS A C 1
ATOM 737 O O . CYS A 1 96 ? -4.827 -0.659 -1.351 1.00 97.69 96 CYS A O 1
ATOM 739 N N . CYS A 1 97 ? -3.843 -2.101 0.069 1.00 96.88 97 CYS A N 1
ATOM 740 C CA . CYS A 1 97 ? -3.475 -1.135 1.087 1.00 96.88 97 CYS A CA 1
ATOM 741 C C . CYS A 1 97 ? -1.992 -1.295 1.393 1.00 96.88 97 CYS A C 1
ATOM 743 O O . CYS A 1 97 ? -1.582 -2.297 1.979 1.00 96.88 97 CYS A O 1
ATOM 745 N N . ASN A 1 98 ? -1.186 -0.305 1.000 1.00 95.25 98 ASN A N 1
ATOM 746 C CA . ASN A 1 98 ? 0.257 -0.293 1.245 1.00 95.25 98 ASN A CA 1
ATOM 747 C C . ASN A 1 98 ? 0.931 -1.609 0.826 1.00 95.25 98 ASN A C 1
ATOM 749 O O . ASN A 1 98 ? 1.660 -2.210 1.612 1.00 95.25 98 ASN A O 1
ATOM 753 N N . ARG A 1 99 ? 0.697 -2.036 -0.424 1.00 96.69 99 ARG A N 1
ATOM 754 C CA . ARG A 1 99 ? 1.281 -3.246 -1.044 1.00 96.69 99 ARG A CA 1
ATOM 755 C C . ARG A 1 99 ? 0.707 -4.575 -0.560 1.00 96.69 99 ARG A C 1
ATOM 757 O O . ARG A 1 99 ? 1.169 -5.620 -1.006 1.00 96.69 99 ARG A O 1
ATOM 764 N N . LEU A 1 100 ? -0.281 -4.558 0.333 1.00 96.75 100 LEU A N 1
ATOM 765 C CA . LEU A 1 100 ? -0.950 -5.763 0.811 1.00 96.75 100 LEU A CA 1
ATOM 766 C C . LEU A 1 100 ? -2.422 -5.770 0.415 1.00 96.75 100 LEU A C 1
ATOM 768 O O . LEU A 1 100 ? -3.141 -4.790 0.592 1.00 96.75 100 LEU A O 1
ATOM 772 N N . CYS A 1 101 ? -2.898 -6.929 -0.030 1.00 97.81 101 CYS A N 1
ATOM 773 C CA . CYS A 1 101 ? -4.320 -7.166 -0.222 1.00 97.81 101 CYS A CA 1
ATOM 774 C C . CYS A 1 101 ? -4.998 -7.446 1.124 1.00 97.81 101 CYS A C 1
ATOM 776 O O . CYS A 1 101 ? -4.935 -8.567 1.644 1.00 97.81 101 CYS A O 1
ATOM 778 N N . LEU A 1 102 ? -5.682 -6.440 1.667 1.00 96.75 102 LEU A N 1
ATOM 779 C CA . LEU A 1 102 ? -6.361 -6.499 2.961 1.00 96.75 102 LEU A CA 1
ATOM 780 C C . LEU A 1 102 ? -7.880 -6.516 2.786 1.00 96.75 102 LEU A C 1
ATOM 782 O O . LEU A 1 102 ? -8.427 -5.844 1.917 1.00 96.75 102 LEU A O 1
ATOM 786 N N . ASN A 1 103 ? -8.578 -7.278 3.630 1.00 96.19 103 ASN A N 1
ATOM 787 C CA . ASN A 1 103 ? -10.037 -7.243 3.682 1.00 96.19 103 ASN A CA 1
ATOM 788 C C . ASN A 1 103 ? -10.490 -6.046 4.529 1.00 96.19 103 ASN A C 1
ATOM 790 O O . ASN A 1 103 ? -10.502 -6.114 5.760 1.00 96.19 103 ASN A O 1
ATOM 794 N N . ILE A 1 104 ? -10.877 -4.966 3.858 1.00 95.62 104 ILE A N 1
ATOM 795 C CA . ILE A 1 104 ? -11.323 -3.725 4.499 1.00 95.62 104 ILE A CA 1
ATOM 796 C C . ILE A 1 104 ? -12.645 -3.877 5.265 1.00 95.62 104 ILE A C 1
ATOM 798 O O . ILE A 1 104 ? -12.994 -3.009 6.053 1.00 95.62 104 ILE A O 1
ATOM 802 N N . TYR A 1 105 ? -13.383 -4.975 5.085 1.00 95.38 105 TYR A N 1
ATOM 803 C CA . TYR A 1 105 ? -14.663 -5.178 5.765 1.00 95.38 105 TYR A CA 1
ATOM 804 C C . TYR A 1 105 ? -14.527 -5.687 7.200 1.00 95.38 105 TYR A C 1
ATOM 806 O O . TYR A 1 105 ? -15.475 -5.567 7.974 1.00 95.38 105 TYR A O 1
ATOM 814 N N . VAL A 1 106 ? -13.369 -6.258 7.543 1.00 94.88 106 VAL A N 1
ATOM 815 C CA . VAL A 1 106 ? -13.122 -6.891 8.851 1.00 94.88 106 VAL A CA 1
ATOM 816 C C . VAL A 1 106 ? -11.789 -6.493 9.481 1.00 94.88 106 VAL A C 1
ATOM 818 O O . VAL A 1 106 ? -11.545 -6.806 10.642 1.00 94.88 106 VAL A O 1
ATOM 821 N N . ASN A 1 107 ? -10.907 -5.809 8.748 1.00 95.62 107 ASN A N 1
ATOM 822 C CA . ASN A 1 107 ? -9.615 -5.391 9.279 1.00 95.62 107 ASN A CA 1
ATOM 823 C C . ASN A 1 107 ? -9.770 -4.114 10.132 1.00 95.62 107 ASN A C 1
ATOM 825 O O . ASN A 1 107 ? -10.073 -3.057 9.575 1.00 95.62 107 ASN A O 1
ATOM 829 N N . PRO A 1 108 ? -9.517 -4.161 11.455 1.00 95.69 108 PRO A N 1
ATOM 830 C CA . PRO A 1 108 ? -9.681 -3.004 12.335 1.00 95.69 108 PRO A CA 1
ATOM 831 C C . PRO A 1 108 ? -8.677 -1.879 12.062 1.00 95.69 108 PRO A C 1
ATOM 833 O O . PRO A 1 108 ? -8.910 -0.761 12.496 1.00 95.69 108 PRO A O 1
ATOM 836 N N . PHE A 1 109 ? -7.591 -2.134 11.331 1.00 96.38 109 PHE A N 1
ATOM 837 C CA . PHE A 1 109 ? -6.593 -1.124 10.964 1.00 96.38 109 PHE A CA 1
ATOM 838 C C . PHE A 1 109 ? -6.835 -0.503 9.577 1.00 96.38 109 PHE A C 1
ATOM 840 O O . PHE A 1 109 ? -6.122 0.416 9.182 1.00 96.38 109 PHE A O 1
ATOM 847 N N . ASN A 1 110 ? -7.796 -1.028 8.810 1.00 96.69 110 ASN A N 1
ATOM 848 C CA . ASN A 1 110 ? -8.111 -0.587 7.446 1.00 96.69 110 ASN A CA 1
ATOM 849 C C . ASN A 1 110 ? -9.622 -0.688 7.179 1.00 96.69 110 ASN A C 1
ATOM 851 O O . ASN A 1 110 ? -10.049 -1.192 6.142 1.00 96.69 110 ASN A O 1
ATOM 855 N N . CYS A 1 111 ? -10.440 -0.287 8.148 1.00 97.06 111 CYS A N 1
ATOM 856 C CA . CYS A 1 111 ? -11.871 -0.541 8.122 1.00 97.06 111 CYS A CA 1
ATOM 857 C C . CYS A 1 111 ? -12.580 0.357 7.099 1.00 97.06 111 CYS A C 1
ATOM 859 O O . CYS A 1 111 ? -12.540 1.579 7.203 1.00 97.06 111 CYS A O 1
ATOM 861 N N . GLY A 1 112 ? -13.190 -0.225 6.072 1.00 95.50 112 GLY A N 1
ATOM 862 C CA . GLY A 1 112 ? -13.870 0.482 4.980 1.00 95.50 112 GLY A CA 1
ATOM 863 C C . GLY A 1 112 ? -12.941 1.181 3.979 1.00 95.50 112 GLY A C 1
ATOM 864 O O . GLY A 1 112 ? -13.335 1.399 2.838 1.00 95.50 112 GLY A O 1
ATOM 865 N N . ARG A 1 113 ? -11.704 1.511 4.369 1.00 95.38 113 ARG A N 1
ATOM 866 C CA . ARG A 1 113 ? -10.647 2.055 3.502 1.00 95.38 113 ARG A CA 1
ATOM 867 C C . ARG A 1 113 ? -9.267 1.863 4.126 1.00 95.38 113 ARG A C 1
ATOM 869 O O . ARG A 1 113 ? -9.136 1.735 5.345 1.00 95.38 113 ARG A O 1
ATOM 876 N N . CYS A 1 114 ? -8.231 1.915 3.295 1.00 96.56 114 CYS A N 1
ATOM 877 C CA . CYS A 1 114 ? -6.845 1.832 3.747 1.00 96.56 114 CYS A CA 1
ATOM 878 C C . CYS A 1 114 ? -6.511 2.919 4.780 1.00 96.56 114 CYS A C 1
ATOM 880 O O . CYS A 1 114 ? -6.890 4.078 4.615 1.00 96.56 114 CYS A O 1
ATOM 882 N N . GLY A 1 115 ? -5.808 2.535 5.847 1.00 95.94 115 GLY A N 1
ATOM 883 C CA . GLY A 1 115 ? -5.388 3.433 6.926 1.00 95.94 115 GLY A CA 1
ATOM 884 C C . GLY A 1 115 ? -6.493 3.873 7.893 1.00 95.94 115 GLY A C 1
ATOM 885 O O . GLY A 1 115 ? -6.198 4.597 8.841 1.00 95.94 115 GLY A O 1
ATOM 886 N N . ASN A 1 116 ? -7.750 3.455 7.699 1.00 96.75 116 ASN A N 1
ATOM 887 C CA . ASN A 1 116 ? -8.811 3.761 8.656 1.00 96.75 116 ASN A CA 1
ATOM 888 C C . ASN A 1 116 ? -8.759 2.797 9.844 1.00 96.75 116 ASN A C 1
ATOM 890 O O . ASN A 1 116 ? -9.274 1.678 9.783 1.00 96.75 116 ASN A O 1
ATOM 894 N N . VAL A 1 117 ? -8.128 3.243 10.924 1.00 96.56 117 VAL A N 1
ATOM 895 C CA . VAL A 1 117 ? -8.016 2.476 12.162 1.00 96.56 117 VAL A CA 1
ATOM 896 C C . VAL A 1 117 ? -9.246 2.721 13.031 1.00 96.56 117 VAL A C 1
ATOM 898 O O . VAL A 1 117 ? -9.583 3.862 13.345 1.00 96.56 117 VAL A O 1
ATOM 901 N N . CYS A 1 118 ? -9.921 1.650 13.440 1.00 96.44 118 CYS A N 1
ATOM 902 C CA . CYS A 1 118 ? -11.013 1.738 14.394 1.00 96.44 118 CYS A CA 1
ATOM 903 C C . CYS A 1 118 ? -10.503 2.150 15.779 1.00 96.44 118 CYS A C 1
ATOM 905 O O . CYS A 1 118 ? -9.414 1.732 16.178 1.00 96.44 118 CYS A O 1
ATOM 907 N N . PRO A 1 119 ? -11.290 2.930 16.546 1.00 95.00 119 PRO A N 1
ATOM 908 C CA . PRO A 1 119 ? -10.929 3.251 17.919 1.00 95.00 119 PRO A CA 1
ATOM 909 C C . PRO A 1 119 ? -10.695 1.982 18.742 1.00 95.00 119 PRO A C 1
ATOM 911 O O . PRO A 1 119 ? -11.294 0.936 18.480 1.00 95.00 119 PRO A O 1
ATOM 914 N N . ILE A 1 120 ? -9.837 2.090 19.755 1.00 90.06 120 ILE A N 1
ATOM 915 C CA . ILE A 1 120 ? -9.432 0.965 20.602 1.00 90.06 120 ILE A CA 1
ATOM 916 C C . ILE A 1 120 ? -10.668 0.223 21.137 1.00 90.06 120 ILE A C 1
ATOM 918 O O . ILE A 1 120 ? -11.648 0.839 21.560 1.00 90.06 120 ILE A O 1
ATOM 922 N N . GLY A 1 121 ? -10.624 -1.110 21.076 1.00 86.69 121 GLY A N 1
ATOM 923 C CA . GLY A 1 121 ? -11.706 -1.983 21.539 1.00 86.69 121 GLY A CA 1
ATOM 924 C C . GLY A 1 121 ? -12.900 -2.098 20.587 1.00 86.69 121 GLY A C 1
ATOM 925 O O . GLY A 1 121 ? -13.861 -2.792 20.909 1.00 86.69 121 GLY A O 1
ATOM 926 N N . ARG A 1 122 ? -12.884 -1.448 19.416 1.00 92.56 122 ARG A N 1
ATOM 927 C CA . ARG A 1 122 ? -13.962 -1.566 18.420 1.00 92.56 122 ARG A CA 1
ATOM 928 C C . ARG A 1 122 ? -13.593 -2.537 17.311 1.00 92.56 122 ARG A C 1
ATOM 930 O O . ARG A 1 122 ? -12.448 -2.596 16.865 1.00 92.56 122 ARG A O 1
ATOM 937 N N . LEU A 1 123 ? -14.594 -3.273 16.840 1.00 93.00 123 LEU A N 1
ATOM 938 C CA . LEU A 1 123 ? -14.448 -4.164 15.699 1.00 93.00 123 LEU A CA 1
ATOM 939 C C . LEU A 1 123 ? -14.717 -3.428 14.393 1.00 93.00 123 LEU A C 1
ATOM 941 O O . LEU A 1 123 ? -15.499 -2.480 14.354 1.00 93.00 123 LEU A O 1
ATOM 945 N N . CYS A 1 124 ? -14.122 -3.936 13.318 1.00 96.19 124 CYS A N 1
ATOM 946 C CA . CYS A 1 124 ? -14.558 -3.616 11.971 1.00 96.19 124 CYS A CA 1
ATOM 947 C C . CYS A 1 124 ? -15.623 -4.625 11.534 1.00 96.19 124 CYS A C 1
ATOM 949 O O . CYS A 1 124 ? -15.354 -5.824 11.460 1.00 96.19 124 CYS A O 1
ATOM 951 N N . LEU A 1 125 ? -16.832 -4.139 11.272 1.00 95.19 125 LEU A N 1
ATOM 952 C CA . LEU A 1 125 ? -17.977 -4.932 10.839 1.00 95.19 125 LEU A CA 1
ATOM 953 C C . LEU A 1 125 ? -18.525 -4.320 9.553 1.00 95.19 125 LEU A C 1
ATOM 955 O O . LEU A 1 125 ? -18.956 -3.169 9.540 1.00 95.19 125 LEU A O 1
ATOM 959 N N . LEU A 1 126 ? -18.484 -5.093 8.466 1.00 94.81 126 LEU A N 1
ATOM 960 C CA . LEU A 1 126 ? -18.927 -4.673 7.132 1.00 94.81 126 LEU A CA 1
ATOM 961 C C . LEU A 1 126 ? -18.290 -3.350 6.656 1.00 94.81 126 LEU A C 1
ATOM 963 O O . LEU A 1 126 ? -18.898 -2.595 5.905 1.00 94.81 126 LEU A O 1
ATOM 967 N N . GLY A 1 127 ? -17.049 -3.077 7.066 1.00 95.25 127 GLY A N 1
ATOM 968 C CA . GLY A 1 127 ? -16.321 -1.858 6.689 1.00 95.25 127 GLY A CA 1
ATOM 969 C C . GLY A 1 127 ? -16.620 -0.641 7.565 1.00 95.25 127 GLY A C 1
ATOM 970 O O . GLY A 1 127 ? -16.159 0.456 7.258 1.00 95.25 127 GLY A O 1
ATOM 971 N N . PHE A 1 128 ? -17.334 -0.828 8.676 1.00 96.31 128 PHE A N 1
ATOM 972 C CA . PHE A 1 128 ? -17.620 0.218 9.652 1.00 96.31 128 PHE A CA 1
ATOM 973 C C . PHE A 1 128 ? -17.101 -0.168 11.033 1.00 96.31 128 PHE A C 1
ATOM 975 O O . PHE A 1 128 ? -17.200 -1.318 11.463 1.00 96.31 128 PHE A O 1
ATOM 982 N N . CYS A 1 129 ? -16.563 0.810 11.753 1.00 96.50 129 CYS A N 1
ATOM 983 C CA . CYS A 1 129 ? -16.174 0.605 13.140 1.00 96.50 129 CYS A CA 1
ATOM 984 C C . CYS A 1 129 ? -17.425 0.511 14.019 1.00 96.50 129 CYS A C 1
ATOM 986 O O . CYS A 1 129 ? -18.301 1.375 13.954 1.00 96.50 129 CYS A O 1
ATOM 988 N N . SER A 1 130 ? -17.507 -0.518 14.860 1.00 94.25 130 SER A N 1
ATOM 989 C CA . SER A 1 130 ? -18.655 -0.742 15.738 1.00 94.25 130 SER A CA 1
ATOM 990 C C . SER A 1 130 ? -18.897 0.433 16.689 1.00 94.25 130 SER A C 1
ATOM 992 O O . SER A 1 130 ? -17.963 1.074 17.175 1.00 94.25 130 SER A O 1
ATOM 994 N N . ALA A 1 131 ? -20.164 0.719 16.998 1.00 86.31 131 ALA A N 1
ATOM 995 C CA . ALA A 1 131 ? -20.518 1.729 17.998 1.00 86.31 131 ALA A CA 1
ATOM 996 C C . ALA A 1 131 ? -20.177 1.266 19.425 1.00 86.31 131 ALA A C 1
ATOM 998 O O . ALA A 1 131 ? -19.734 2.068 20.246 1.00 86.31 131 ALA A O 1
ATOM 999 N N . SER A 1 132 ? -20.336 -0.034 19.690 1.00 77.62 132 SER A N 1
ATOM 1000 C CA . SER A 1 132 ? -19.968 -0.641 20.964 1.00 77.62 132 SER A CA 1
ATOM 1001 C C . SER A 1 132 ? -18.500 -1.042 20.958 1.00 77.62 132 SER A C 1
ATOM 1003 O O . SER A 1 132 ? -18.000 -1.598 19.972 1.00 77.62 132 SER A O 1
ATOM 1005 N N . GLN A 1 133 ? -17.822 -0.779 22.070 1.00 71.31 133 GLN A N 1
ATOM 1006 C CA . GLN A 1 133 ? -16.574 -1.459 22.367 1.00 71.31 133 GLN A CA 1
ATOM 1007 C C . GLN A 1 133 ? -16.942 -2.919 22.635 1.00 71.31 133 GLN A C 1
ATOM 1009 O O . GLN A 1 133 ? -17.884 -3.190 23.382 1.00 71.31 133 GLN A O 1
ATOM 1014 N N . GLN A 1 134 ? -16.195 -3.867 22.075 1.00 61.69 134 GLN A N 1
ATOM 1015 C CA . GLN A 1 134 ? -15.975 -5.067 22.859 1.00 61.69 134 GLN A CA 1
ATOM 1016 C C . GLN A 1 134 ? -15.101 -4.590 24.011 1.00 61.69 134 GLN A C 1
ATOM 1018 O O . GLN A 1 134 ? -13.874 -4.583 23.929 1.00 61.69 134 GLN A O 1
ATOM 1023 N N . THR A 1 135 ? -15.751 -4.139 25.091 1.00 50.94 135 THR A N 1
ATOM 1024 C CA . THR A 1 135 ? -15.197 -4.431 26.400 1.00 50.94 135 THR A CA 1
ATOM 1025 C C . THR A 1 135 ? -14.828 -5.892 26.295 1.00 50.94 135 THR A C 1
ATOM 1027 O O . THR A 1 135 ? -15.676 -6.732 25.981 1.00 50.94 135 THR A O 1
ATOM 1030 N N . THR A 1 136 ? -13.535 -6.172 26.437 1.00 52.72 136 THR A N 1
ATOM 1031 C CA . THR A 1 136 ? -13.080 -7.453 26.948 1.00 52.72 136 THR A CA 1
ATOM 1032 C C . THR A 1 136 ? -14.200 -7.951 27.838 1.00 52.72 136 THR A C 1
ATOM 1034 O O . THR A 1 136 ? -14.551 -7.263 28.805 1.00 52.72 136 THR A O 1
ATOM 1037 N N . THR A 1 137 ? -14.863 -9.033 27.438 1.00 50.31 137 THR A N 1
ATOM 1038 C CA . THR A 1 137 ? -15.786 -9.741 28.317 1.00 50.31 137 THR A CA 1
ATOM 1039 C C . THR A 1 137 ? -15.200 -9.663 29.726 1.00 50.31 137 THR A C 1
ATOM 1041 O O . THR A 1 137 ? -13.980 -9.873 29.827 1.00 50.31 137 THR A O 1
ATOM 1044 N N . PRO A 1 138 ? -15.970 -9.330 30.789 1.00 55.12 138 PRO A N 1
ATOM 1045 C CA . PRO A 1 138 ? -15.459 -9.584 32.133 1.00 55.12 138 PRO A CA 1
ATOM 1046 C C . PRO A 1 138 ? -14.927 -10.999 32.051 1.00 55.12 138 PRO A C 1
ATOM 1048 O O . PRO A 1 138 ? -15.651 -11.836 31.506 1.00 55.12 138 PRO A O 1
ATOM 1051 N N . ILE A 1 139 ? -13.643 -11.190 32.377 1.00 58.94 139 ILE A N 1
ATOM 1052 C CA . ILE A 1 139 ? -12.956 -12.478 32.310 1.00 58.94 139 ILE A CA 1
ATOM 1053 C C . ILE A 1 139 ? -14.011 -13.503 32.692 1.00 58.94 139 ILE A C 1
ATOM 1055 O O . ILE A 1 139 ? -14.431 -13.535 33.850 1.00 58.94 139 ILE A O 1
ATOM 1059 N N . SER A 1 140 ? -14.555 -14.240 31.711 1.00 61.16 140 SER A N 1
ATOM 1060 C CA . SER A 1 140 ? -15.305 -15.427 32.079 1.00 61.16 140 SER A CA 1
ATOM 1061 C C . SER A 1 140 ? -14.274 -16.167 32.909 1.00 61.16 140 SER A C 1
ATOM 1063 O O . SER A 1 140 ? -13.139 -16.271 32.416 1.00 61.16 140 SER A O 1
ATOM 1065 N N . PRO A 1 141 ? -14.568 -16.497 34.184 1.00 71.12 141 PRO A N 1
ATOM 1066 C CA . PRO A 1 141 ? -13.583 -17.140 35.037 1.00 71.12 141 PRO A CA 1
ATOM 1067 C C . PRO A 1 141 ? -12.928 -18.220 34.184 1.00 71.12 141 PRO A C 1
ATOM 1069 O O . PRO A 1 141 ? -13.670 -18.887 33.449 1.00 71.12 141 PRO A O 1
ATOM 1072 N N . PRO A 1 142 ? -11.581 -18.272 34.141 1.00 69.69 142 PRO A N 1
ATOM 1073 C CA . PRO A 1 142 ? -10.877 -19.141 33.211 1.00 69.69 142 PRO A CA 1
ATOM 1074 C C . PRO A 1 142 ? -11.580 -20.489 33.241 1.00 69.69 142 PRO A C 1
ATOM 1076 O O . PRO A 1 142 ? -11.823 -21.005 34.338 1.00 69.69 142 PRO A O 1
ATOM 1079 N N . LEU A 1 143 ? -12.009 -20.988 32.070 1.00 69.19 143 LEU A N 1
ATOM 1080 C CA . LEU A 1 143 ? -12.609 -22.318 32.013 1.00 69.19 143 LEU A CA 1
ATOM 1081 C C . LEU A 1 143 ? -11.703 -23.238 32.838 1.00 69.19 143 LEU A C 1
ATOM 1083 O O . LEU A 1 143 ? -10.478 -23.109 32.709 1.00 69.19 143 LEU A O 1
ATOM 1087 N N . PRO A 1 144 ? -12.267 -24.109 33.696 1.00 75.62 144 PRO A N 1
ATOM 1088 C CA . PRO A 1 144 ? -11.470 -25.070 34.434 1.00 75.62 144 PRO A CA 1
ATOM 1089 C C . PRO A 1 144 ? -10.487 -25.705 33.460 1.00 75.62 144 PRO A C 1
ATOM 1091 O O . PRO A 1 144 ? -10.905 -26.219 32.420 1.00 75.62 144 PRO A O 1
ATOM 1094 N N . ILE A 1 145 ? -9.190 -25.569 33.748 1.00 76.19 145 ILE A N 1
ATOM 1095 C CA . ILE A 1 145 ? -8.144 -26.159 32.919 1.00 76.19 145 ILE A CA 1
ATOM 1096 C C . ILE A 1 145 ? -8.508 -27.645 32.832 1.00 76.19 145 ILE A C 1
ATOM 1098 O O . ILE A 1 145 ? -8.613 -28.281 33.887 1.00 76.19 145 ILE A O 1
ATOM 1102 N N . PRO A 1 146 ? -8.794 -28.196 31.636 1.00 78.75 146 PRO A N 1
ATOM 1103 C CA . PRO A 1 146 ? -9.079 -29.615 31.529 1.00 78.75 146 PRO A CA 1
ATOM 1104 C C . PRO A 1 146 ? -7.877 -30.377 32.097 1.00 78.75 146 PRO A C 1
ATOM 1106 O O . PRO A 1 146 ? -6.740 -29.922 31.915 1.00 78.75 146 PRO A O 1
ATOM 1109 N N . PRO A 1 147 ? -8.093 -31.498 32.810 1.00 83.19 147 PRO A N 1
ATOM 1110 C CA . PRO A 1 147 ? -6.983 -32.298 33.302 1.00 83.19 147 PRO A CA 1
ATOM 1111 C C . PRO A 1 147 ? -6.033 -32.607 32.136 1.00 83.19 147 PRO A C 1
ATOM 1113 O O . PRO A 1 147 ? -6.509 -32.789 31.007 1.00 83.19 147 PRO A O 1
ATOM 1116 N N . PRO A 1 148 ? -4.707 -32.629 32.373 1.00 79.38 148 PRO A N 1
ATOM 1117 C CA . PRO A 1 148 ? -3.745 -33.007 31.351 1.00 79.38 148 PRO A CA 1
ATOM 1118 C C . PRO A 1 148 ? -4.215 -34.297 30.688 1.00 79.38 148 PRO A C 1
ATOM 1120 O O . PRO A 1 148 ? -4.509 -35.271 31.379 1.00 79.38 148 PRO A O 1
ATOM 1123 N N . LEU A 1 149 ? -4.338 -34.286 29.360 1.00 73.00 149 LEU A N 1
ATOM 1124 C CA . LEU A 1 149 ? -4.659 -35.493 28.615 1.00 73.00 149 LEU A CA 1
ATOM 1125 C C . LEU A 1 149 ? -3.562 -36.505 28.959 1.00 73.00 149 LEU A C 1
ATOM 1127 O O . LEU A 1 149 ? -2.405 -36.291 28.603 1.00 73.00 149 LEU A O 1
ATOM 1131 N N . GLU A 1 150 ? -3.906 -37.567 29.684 1.00 76.81 150 GLU A N 1
ATOM 1132 C CA . GLU A 1 150 ? -2.927 -38.482 30.292 1.00 76.81 150 GLU A CA 1
ATOM 1133 C C . GLU A 1 150 ? -2.089 -39.248 29.256 1.00 76.81 150 GLU A C 1
ATOM 1135 O O . GLU A 1 150 ? -1.140 -39.934 29.610 1.00 76.81 150 GLU A O 1
ATOM 1140 N N . ASN A 1 151 ? -2.397 -39.077 27.967 1.00 78.50 151 ASN A N 1
ATOM 1141 C CA . ASN A 1 151 ? -1.588 -39.491 26.831 1.00 78.50 151 ASN A CA 1
ATOM 1142 C C . ASN A 1 151 ? -1.817 -38.522 25.654 1.00 78.50 151 ASN A C 1
ATOM 1144 O O . ASN A 1 151 ? -2.755 -38.732 24.878 1.00 78.50 151 ASN A O 1
ATOM 1148 N N . PRO A 1 152 ? -1.017 -37.449 25.489 1.00 74.75 152 PRO A N 1
ATOM 1149 C CA . PRO A 1 152 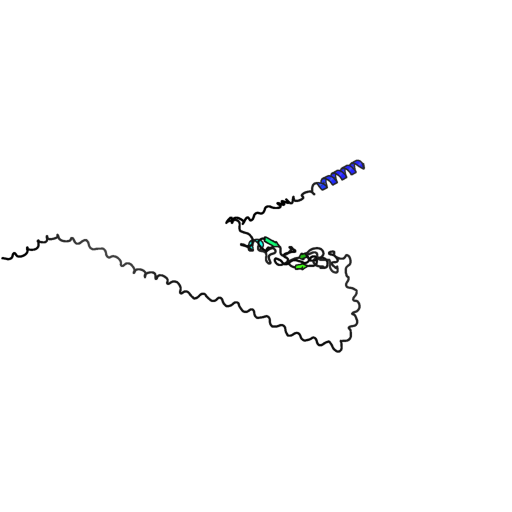? -1.089 -36.635 24.282 1.00 74.75 152 PRO A CA 1
ATOM 1150 C C . PRO A 1 152 ? -0.759 -37.515 23.064 1.00 74.75 152 PRO A C 1
ATOM 1152 O O . PRO A 1 152 ? 0.169 -38.328 23.136 1.00 74.75 152 PRO A O 1
ATOM 1155 N N . PRO A 1 153 ? -1.485 -37.383 21.937 1.00 77.94 153 PRO A N 1
ATOM 1156 C CA . PRO A 1 153 ? -1.117 -38.061 20.703 1.00 77.94 153 PRO A CA 1
ATOM 1157 C C . PRO A 1 153 ? 0.341 -37.743 20.390 1.00 77.94 153 PRO A C 1
ATOM 1159 O O . PRO A 1 153 ? 0.728 -36.572 20.383 1.00 77.94 153 PRO A O 1
ATOM 1162 N N . ARG A 1 154 ? 1.158 -38.773 20.154 1.00 78.81 154 ARG A N 1
ATOM 1163 C CA . ARG A 1 154 ? 2.540 -38.581 19.719 1.00 78.81 154 ARG A CA 1
ATOM 1164 C C . ARG A 1 154 ? 2.485 -37.832 18.394 1.00 78.81 154 ARG A C 1
ATOM 1166 O O . ARG A 1 154 ? 2.123 -38.420 17.377 1.00 78.81 154 ARG A O 1
ATOM 1173 N N . VAL A 1 155 ? 2.771 -36.532 18.420 1.00 77.31 155 VAL A N 1
ATOM 1174 C CA . VAL A 1 155 ? 2.910 -35.747 17.197 1.00 77.31 155 VAL A CA 1
ATOM 1175 C C . 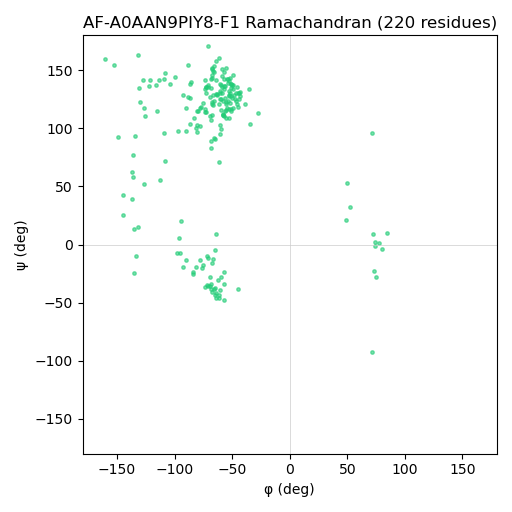VAL A 1 155 ? 4.023 -36.430 16.405 1.00 77.31 155 VAL A C 1
ATOM 1177 O O . VAL A 1 155 ? 5.100 -36.635 16.971 1.00 77.31 155 VAL A O 1
ATOM 1180 N N . PRO A 1 156 ? 3.781 -36.863 15.155 1.00 82.19 156 PRO A N 1
ATOM 1181 C CA . PRO A 1 156 ? 4.858 -37.327 14.300 1.00 82.19 156 PRO A CA 1
ATOM 1182 C C . PRO A 1 156 ? 5.883 -36.203 14.238 1.00 82.19 156 PRO A C 1
ATOM 1184 O O . PRO A 1 156 ? 5.553 -35.096 13.811 1.00 82.19 156 PRO A O 1
ATOM 1187 N N . GLU A 1 157 ? 7.082 -36.456 14.753 1.00 82.00 157 GLU A N 1
ATOM 1188 C CA . GLU A 1 157 ? 8.148 -35.467 14.749 1.00 82.00 157 GLU A CA 1
ATOM 1189 C C . GLU A 1 157 ? 8.392 -35.087 13.292 1.00 82.00 157 GLU A C 1
ATOM 1191 O O . GLU A 1 157 ? 8.783 -35.934 12.482 1.00 82.00 157 GLU A O 1
ATOM 1196 N N . LEU A 1 158 ? 8.056 -33.844 12.924 1.00 77.00 158 LEU A N 1
ATOM 1197 C CA . LEU A 1 158 ? 8.414 -33.366 11.601 1.00 77.00 158 LEU A CA 1
ATOM 1198 C C . LEU A 1 158 ? 9.936 -33.467 11.499 1.00 77.00 158 LEU A C 1
ATOM 1200 O O . LEU A 1 158 ? 10.626 -33.084 12.450 1.00 77.00 158 LEU A O 1
ATOM 1204 N N . PRO A 1 159 ? 10.468 -33.968 10.371 1.00 82.69 159 PRO A N 1
ATOM 1205 C CA . PRO A 1 159 ? 11.899 -33.927 10.157 1.00 82.69 159 PRO A CA 1
ATOM 1206 C C . PRO A 1 159 ? 12.371 -32.481 10.354 1.00 82.69 159 PRO A C 1
ATOM 1208 O O . PRO A 1 159 ? 11.651 -31.551 9.960 1.00 82.69 159 PRO A O 1
ATOM 1211 N N . PRO A 1 160 ? 13.540 -32.274 10.984 1.00 83.88 160 PRO A N 1
ATOM 1212 C CA . PRO A 1 160 ? 14.077 -30.938 11.168 1.00 83.88 160 PRO A CA 1
ATOM 1213 C C . PRO A 1 160 ? 14.080 -30.222 9.814 1.00 83.88 160 PRO A C 1
ATOM 1215 O O . PRO A 1 160 ? 14.394 -30.857 8.799 1.00 83.88 160 PRO A O 1
ATOM 1218 N N . PRO A 1 161 ? 13.694 -28.933 9.765 1.00 78.69 161 PRO A N 1
ATOM 1219 C CA . PRO A 1 161 ? 13.732 -28.186 8.522 1.00 78.69 161 PRO A CA 1
ATOM 1220 C C . PRO A 1 161 ? 15.132 -28.329 7.941 1.00 78.69 161 PRO A C 1
ATOM 1222 O O . PRO A 1 161 ? 16.123 -28.124 8.647 1.00 78.69 161 PRO A O 1
ATOM 1225 N N . ASN A 1 162 ? 15.201 -28.728 6.668 1.00 83.88 162 ASN A N 1
ATOM 1226 C CA . ASN A 1 162 ? 16.471 -28.781 5.966 1.00 83.88 162 ASN A CA 1
ATOM 1227 C C . ASN A 1 162 ? 17.173 -27.438 6.186 1.00 83.88 162 ASN A C 1
ATOM 1229 O O . ASN A 1 162 ? 16.511 -26.396 6.067 1.00 83.88 162 ASN A O 1
ATOM 1233 N N . PRO A 1 163 ? 18.475 -27.440 6.526 1.00 82.50 163 PRO A N 1
ATOM 1234 C CA . PRO A 1 163 ? 19.211 -26.196 6.617 1.00 82.50 163 PRO A CA 1
ATOM 1235 C C . PRO A 1 163 ? 18.975 -25.416 5.318 1.00 82.50 163 PRO A C 1
ATOM 1237 O O . PRO A 1 163 ? 18.930 -26.039 4.248 1.00 82.50 163 PRO A O 1
ATOM 1240 N N . PRO A 1 164 ? 18.761 -24.088 5.394 1.00 77.62 164 PRO A N 1
ATOM 1241 C CA . PRO A 1 164 ? 18.604 -23.282 4.197 1.00 77.62 164 PRO A CA 1
ATOM 1242 C C . PRO A 1 164 ? 19.766 -23.623 3.278 1.00 77.62 164 PRO A C 1
ATOM 1244 O O . PRO A 1 164 ? 20.918 -23.622 3.723 1.00 77.62 164 PRO A O 1
ATOM 1247 N N . ALA A 1 165 ? 19.449 -23.997 2.036 1.00 76.31 165 ALA A N 1
ATOM 1248 C CA . ALA A 1 165 ? 20.469 -24.263 1.042 1.00 76.31 165 ALA A CA 1
ATOM 1249 C C . ALA A 1 165 ? 21.415 -23.065 1.076 1.00 76.31 165 ALA A C 1
ATOM 1251 O O . ALA A 1 165 ? 20.971 -21.931 0.876 1.00 76.31 165 ALA A O 1
ATOM 1252 N N . ILE A 1 166 ? 22.681 -23.309 1.432 1.00 77.25 166 ILE A N 1
ATOM 1253 C CA . ILE A 1 166 ? 23.705 -22.272 1.368 1.00 77.25 166 ILE A CA 1
ATOM 1254 C C . ILE A 1 166 ? 23.589 -21.727 -0.053 1.00 77.25 166 ILE A C 1
ATOM 1256 O O . ILE A 1 166 ? 23.654 -22.537 -0.985 1.00 77.25 166 ILE A O 1
ATOM 1260 N N . PRO A 1 167 ? 23.327 -20.417 -0.238 1.00 69.62 167 PRO A N 1
ATOM 1261 C CA . PRO A 1 167 ? 23.328 -19.838 -1.564 1.00 69.62 167 PRO A CA 1
ATOM 1262 C C . PRO A 1 167 ? 24.644 -20.259 -2.191 1.00 69.62 167 PRO A C 1
ATOM 1264 O O . PRO A 1 167 ? 25.706 -19.929 -1.659 1.00 69.62 167 PRO A O 1
ATOM 1267 N N . ILE A 1 168 ? 24.574 -21.075 -3.245 1.00 71.94 168 ILE A N 1
ATOM 1268 C CA . ILE A 1 168 ? 25.751 -21.385 -4.040 1.00 71.94 168 ILE A CA 1
ATOM 1269 C C . ILE A 1 168 ? 26.226 -20.011 -4.472 1.00 71.94 168 ILE A C 1
ATOM 1271 O O . ILE A 1 168 ? 25.505 -19.309 -5.188 1.00 71.94 168 ILE A O 1
ATOM 1275 N N . SER A 1 169 ? 27.366 -19.586 -3.927 1.00 74.56 169 SER A N 1
ATOM 1276 C CA . SER A 1 169 ? 28.013 -18.349 -4.320 1.00 74.56 169 SER A CA 1
ATOM 1277 C C . SER A 1 169 ? 27.972 -18.319 -5.843 1.00 74.56 169 SER A C 1
ATOM 1279 O O . SER A 1 169 ? 28.305 -19.348 -6.448 1.00 74.56 169 SER A O 1
ATOM 1281 N N . PRO A 1 170 ? 27.526 -17.222 -6.483 1.00 74.50 170 PRO A N 1
ATOM 1282 C CA . PRO A 1 170 ? 27.637 -17.140 -7.928 1.00 74.50 170 PRO A CA 1
ATOM 1283 C C . PRO A 1 170 ? 29.076 -17.520 -8.292 1.00 74.50 170 PRO A C 1
ATOM 1285 O O . PRO A 1 170 ? 29.992 -17.131 -7.552 1.00 74.50 170 PRO A O 1
ATOM 1288 N N . PRO A 1 171 ? 29.283 -18.337 -9.343 1.00 72.00 171 PRO A N 1
ATOM 1289 C CA . PRO A 1 171 ? 30.628 -18.703 -9.751 1.00 72.00 171 PRO A CA 1
ATOM 1290 C C . PRO A 1 171 ? 31.437 -17.415 -9.829 1.00 72.00 171 PRO A C 1
ATOM 1292 O O . PRO A 1 171 ? 30.961 -16.433 -10.411 1.00 72.00 171 PRO A O 1
ATOM 1295 N N . SER A 1 172 ? 32.602 -17.393 -9.169 1.00 72.44 172 SER A N 1
ATOM 1296 C CA . SER A 1 172 ? 33.519 -16.260 -9.256 1.00 72.44 172 SER A CA 1
ATOM 1297 C C . SER A 1 172 ? 33.589 -15.844 -10.720 1.00 72.44 172 SER A C 1
ATOM 1299 O O . SER A 1 172 ? 33.733 -16.741 -11.560 1.00 72.44 172 SER A O 1
ATOM 1301 N N . PRO A 1 173 ? 33.439 -14.546 -11.049 1.00 69.69 173 PRO A N 1
ATOM 1302 C CA . PRO A 1 173 ? 33.534 -14.111 -12.428 1.00 69.69 173 PRO A CA 1
ATOM 1303 C C . PRO A 1 173 ? 34.834 -14.684 -12.972 1.00 69.69 173 PRO A C 1
ATOM 1305 O O . PRO A 1 173 ? 35.908 -14.416 -12.428 1.00 69.69 173 PRO A O 1
ATOM 1308 N N . THR A 1 174 ? 34.720 -15.566 -13.967 1.00 68.19 174 THR A N 1
ATOM 1309 C CA . THR A 1 174 ? 35.875 -16.054 -14.703 1.00 68.19 174 THR A CA 1
ATOM 1310 C C . THR A 1 174 ? 36.547 -14.794 -15.200 1.00 68.19 174 THR A C 1
ATOM 1312 O O . THR A 1 174 ? 35.961 -14.076 -16.014 1.00 68.19 174 THR A O 1
ATOM 1315 N N . LEU A 1 175 ? 37.711 -14.457 -14.630 1.00 66.94 175 LEU A N 1
ATOM 1316 C CA . LEU A 1 175 ? 38.489 -13.363 -15.175 1.00 66.94 175 LEU A CA 1
ATOM 1317 C C . LEU A 1 175 ? 38.633 -13.680 -16.664 1.00 66.94 175 LEU A C 1
ATOM 1319 O O . LEU A 1 175 ? 38.970 -14.827 -16.992 1.00 66.94 175 LEU A O 1
ATOM 1323 N N . PRO A 1 176 ? 38.338 -12.723 -17.560 1.00 71.38 176 PRO A N 1
ATOM 1324 C CA . PRO A 1 176 ? 38.687 -12.908 -18.955 1.00 71.38 176 PRO A CA 1
ATOM 1325 C C . PRO A 1 176 ? 40.159 -13.343 -19.006 1.00 71.38 176 PRO A C 1
ATOM 1327 O O . PRO A 1 176 ? 40.935 -12.923 -18.134 1.00 71.38 176 PRO A O 1
ATOM 1330 N N . PRO A 1 177 ? 40.546 -14.205 -19.966 1.00 67.19 177 PRO A N 1
ATOM 1331 C CA . PRO A 1 177 ? 41.951 -14.511 -20.187 1.00 67.19 177 PRO A CA 1
ATOM 1332 C C . PRO A 1 177 ? 42.714 -13.195 -20.121 1.00 67.19 177 PRO A C 1
ATOM 1334 O O . PRO A 1 177 ? 42.276 -12.229 -20.747 1.00 67.19 177 PRO A O 1
ATOM 1337 N N . GLN A 1 178 ? 43.767 -13.117 -19.301 1.00 61.19 178 GLN A N 1
ATOM 1338 C CA . GLN A 1 178 ? 44.628 -11.945 -19.332 1.00 61.19 178 GLN A CA 1
ATOM 1339 C C . GLN A 1 178 ? 45.199 -11.874 -20.742 1.00 61.19 178 GLN A C 1
ATOM 1341 O O . GLN A 1 178 ? 46.161 -12.561 -21.080 1.00 61.19 178 GLN A O 1
ATOM 1346 N N . GLU A 1 179 ? 44.542 -11.093 -21.590 1.00 65.25 179 GLU A N 1
ATOM 1347 C CA . GLU A 1 179 ? 45.127 -10.627 -22.819 1.00 65.25 179 GLU A CA 1
ATOM 1348 C C . GLU A 1 179 ? 46.345 -9.846 -22.355 1.00 65.25 179 GLU A C 1
ATOM 1350 O O . GLU A 1 179 ? 46.228 -8.900 -21.566 1.00 65.25 179 GLU A O 1
ATOM 1355 N N . ASN A 1 180 ? 47.527 -10.341 -22.729 1.00 70.81 180 ASN A N 1
ATOM 1356 C CA . ASN A 1 180 ? 48.763 -9.636 -22.446 1.00 70.81 180 ASN A CA 1
ATOM 1357 C C . ASN A 1 180 ? 48.545 -8.176 -22.849 1.00 70.81 180 ASN A C 1
ATOM 1359 O O . ASN A 1 180 ? 48.041 -7.943 -23.954 1.00 70.81 180 ASN A O 1
ATOM 1363 N N . PRO A 1 181 ? 48.869 -7.207 -21.975 1.00 68.56 181 PRO A N 1
ATOM 1364 C CA . PRO A 1 181 ? 48.669 -5.807 -22.297 1.00 68.56 181 PRO A CA 1
ATOM 1365 C C . PRO A 1 181 ? 49.290 -5.531 -23.670 1.00 68.56 181 PRO A C 1
ATOM 1367 O O . PRO A 1 181 ? 50.377 -6.057 -23.950 1.00 68.56 181 PRO A O 1
ATOM 1370 N N . PRO A 1 182 ? 48.610 -4.769 -24.548 1.00 67.88 182 PRO A N 1
ATOM 1371 C CA . PRO A 1 182 ? 49.146 -4.459 -25.861 1.00 67.88 182 PRO A CA 1
ATOM 1372 C C . PRO A 1 182 ? 50.557 -3.921 -25.671 1.00 67.88 182 PRO A C 1
ATOM 1374 O O . PRO A 1 182 ? 50.785 -3.042 -24.837 1.00 67.88 182 PRO A O 1
ATOM 1377 N N . ARG A 1 183 ? 51.510 -4.520 -26.391 1.00 70.44 183 ARG A N 1
ATOM 1378 C CA . ARG A 1 183 ? 52.920 -4.154 -26.314 1.00 70.44 183 ARG A CA 1
ATOM 1379 C C . ARG A 1 183 ? 53.009 -2.651 -26.540 1.00 70.44 183 ARG A C 1
ATOM 1381 O O . ARG A 1 183 ? 52.736 -2.184 -27.644 1.00 70.44 183 ARG A O 1
ATOM 1388 N N . VAL A 1 184 ? 53.320 -1.905 -25.481 1.00 66.88 184 VAL A N 1
ATOM 1389 C CA . VAL A 1 184 ? 53.530 -0.462 -25.578 1.00 66.88 184 VAL A CA 1
ATOM 1390 C C . VAL A 1 184 ? 54.623 -0.277 -26.632 1.00 66.88 184 VAL A C 1
ATOM 1392 O O . VAL A 1 184 ? 55.661 -0.935 -26.516 1.00 66.88 184 VAL A O 1
ATOM 1395 N N . PRO A 1 185 ? 54.407 0.533 -27.683 1.00 69.44 185 PRO A N 1
ATOM 1396 C CA . PRO A 1 185 ? 55.484 0.892 -28.587 1.00 69.44 185 PRO A CA 1
ATOM 1397 C C . PRO A 1 185 ? 56.591 1.513 -27.742 1.00 69.44 185 PRO A C 1
ATOM 1399 O O . PRO A 1 185 ? 56.374 2.529 -27.082 1.00 69.44 185 PRO A O 1
ATOM 1402 N N . GLU A 1 186 ? 57.740 0.849 -27.691 1.00 70.69 186 GLU A N 1
ATOM 1403 C CA . GLU A 1 186 ? 58.898 1.329 -26.953 1.00 70.69 186 GLU A CA 1
ATOM 1404 C C . GLU A 1 186 ? 59.251 2.706 -27.524 1.00 70.69 186 GLU A C 1
ATOM 1406 O O . GLU A 1 186 ? 59.584 2.830 -28.706 1.00 70.69 186 GLU A O 1
ATOM 1411 N N . LEU A 1 187 ? 59.066 3.760 -26.723 1.00 68.38 187 LEU A N 1
ATOM 1412 C CA . LEU A 1 187 ? 59.463 5.102 -27.125 1.00 68.38 187 LEU A CA 1
ATOM 1413 C C . LEU A 1 187 ? 60.974 5.043 -27.398 1.00 68.38 187 LEU A C 1
ATOM 1415 O O . LEU A 1 187 ? 61.700 4.510 -26.552 1.00 68.38 187 LEU A O 1
ATOM 1419 N N . PRO A 1 188 ? 61.466 5.550 -28.543 1.00 74.50 188 PRO A N 1
ATOM 1420 C CA . PRO A 1 188 ? 62.898 5.570 -28.797 1.00 74.50 188 PRO A CA 1
ATOM 1421 C C . PRO A 1 188 ? 63.610 6.270 -27.629 1.00 74.50 188 PRO A C 1
ATOM 1423 O O . PRO A 1 188 ? 63.062 7.231 -27.074 1.00 74.50 188 PRO A O 1
ATOM 1426 N N . PRO A 1 189 ? 64.802 5.794 -27.226 1.00 75.38 189 PRO A N 1
ATOM 1427 C CA . PRO A 1 189 ? 65.529 6.390 -26.117 1.00 75.38 189 PRO A CA 1
ATOM 1428 C C . PRO A 1 189 ? 65.724 7.892 -26.369 1.00 75.38 189 PRO A C 1
ATOM 1430 O O . PRO A 1 189 ? 65.931 8.297 -27.518 1.00 75.38 189 PRO A O 1
ATOM 1433 N N . PRO A 1 190 ? 65.642 8.736 -25.324 1.00 70.62 190 PRO A N 1
ATOM 1434 C CA . PRO A 1 190 ? 65.848 10.166 -25.480 1.00 70.62 190 PRO A CA 1
ATOM 1435 C C . PRO A 1 190 ? 67.227 10.415 -26.092 1.00 70.62 190 PRO A C 1
ATOM 1437 O O . PRO A 1 190 ? 68.222 9.816 -25.677 1.00 70.62 190 PRO A O 1
ATOM 1440 N N . ASN A 1 191 ? 67.267 11.290 -27.099 1.00 74.25 191 ASN A N 1
ATOM 1441 C CA . ASN A 1 191 ? 68.508 11.664 -27.762 1.00 74.25 191 ASN A CA 1
ATOM 1442 C C . ASN A 1 191 ? 69.535 12.146 -26.723 1.00 74.25 191 ASN A C 1
ATOM 1444 O O . ASN A 1 191 ? 69.164 12.880 -25.799 1.00 74.25 191 ASN A O 1
ATOM 1448 N N . PRO A 1 192 ? 70.818 11.767 -26.868 1.00 72.31 192 PRO A N 1
ATOM 1449 C CA . PRO A 1 192 ? 71.863 12.254 -25.983 1.00 72.31 192 PRO A CA 1
ATOM 1450 C C . PRO A 1 192 ? 71.913 13.792 -26.011 1.00 72.31 192 PRO A C 1
ATOM 1452 O O . PRO A 1 192 ? 71.598 14.399 -27.041 1.00 72.31 192 PRO A O 1
ATOM 1455 N N . PRO A 1 193 ? 72.294 14.439 -24.893 1.00 66.56 193 PRO A N 1
ATOM 1456 C CA . PRO A 1 193 ? 72.372 15.891 -24.824 1.00 66.56 193 PRO A CA 1
ATOM 1457 C C . PRO A 1 193 ? 73.305 16.425 -25.913 1.00 66.56 193 PRO A C 1
ATOM 1459 O O . PRO A 1 193 ? 74.378 15.872 -26.159 1.00 66.56 193 PRO A O 1
ATOM 1462 N N . ALA A 1 194 ? 72.867 17.498 -26.574 1.00 63.66 194 ALA A N 1
ATOM 1463 C CA . ALA A 1 194 ? 73.611 18.140 -27.645 1.00 63.66 194 ALA A CA 1
ATOM 1464 C C . ALA A 1 194 ? 75.014 18.533 -27.158 1.00 63.66 194 ALA A C 1
ATOM 1466 O O . ALA A 1 194 ? 75.168 19.297 -26.203 1.00 63.66 194 ALA A O 1
ATOM 1467 N N . ILE A 1 195 ? 76.035 18.003 -27.830 1.00 64.12 195 ILE A N 1
ATOM 1468 C CA . ILE A 1 195 ? 77.422 18.433 -27.659 1.00 64.12 195 ILE A CA 1
ATOM 1469 C C . ILE A 1 195 ? 77.489 19.905 -28.102 1.00 64.12 195 ILE A C 1
ATOM 1471 O O . ILE A 1 195 ? 77.010 20.216 -29.197 1.00 64.12 195 ILE A O 1
ATOM 1475 N N . PRO A 1 196 ? 78.044 20.826 -27.294 1.00 57.66 196 PRO A N 1
ATOM 1476 C CA . PRO A 1 196 ? 78.185 22.217 -27.698 1.00 57.66 196 PRO A CA 1
ATOM 1477 C C . PRO A 1 196 ? 79.052 22.305 -28.957 1.00 57.66 196 PRO A C 1
ATOM 1479 O O . PRO A 1 196 ? 80.164 21.781 -29.014 1.00 57.66 196 PRO A O 1
ATOM 1482 N N . ILE A 1 197 ? 78.504 22.952 -29.983 1.00 59.91 197 ILE A N 1
ATOM 1483 C CA . ILE A 1 197 ? 79.151 23.170 -31.273 1.00 59.91 197 ILE A CA 1
ATOM 1484 C C . ILE A 1 197 ? 80.329 24.128 -31.052 1.00 59.91 197 ILE A C 1
ATOM 1486 O O . ILE A 1 197 ? 80.126 25.306 -30.759 1.00 59.91 197 ILE A O 1
ATOM 1490 N N . SER A 1 198 ? 81.560 23.631 -31.193 1.00 61.66 198 SER A N 1
ATOM 1491 C CA . SER A 1 198 ? 82.738 24.488 -31.363 1.00 61.66 198 SER A CA 1
ATOM 1492 C C . SER A 1 198 ? 82.569 25.342 -32.627 1.00 61.66 198 SER A C 1
ATOM 1494 O O . SER A 1 198 ? 82.129 24.811 -33.651 1.00 61.66 198 SER A O 1
ATOM 1496 N N . PRO A 1 199 ? 82.914 26.642 -32.603 1.00 60.88 199 PRO A N 1
ATOM 1497 C CA . PRO A 1 199 ? 82.760 27.510 -33.764 1.00 60.88 199 PRO A CA 1
ATOM 1498 C C . PRO A 1 199 ? 83.594 27.002 -34.946 1.00 60.88 199 PRO A C 1
ATOM 1500 O O . PRO A 1 199 ? 84.777 26.684 -34.813 1.00 60.88 199 PRO A O 1
ATOM 1503 N N . SER A 1 200 ? 82.938 26.900 -36.101 1.00 56.78 200 SER A N 1
ATOM 1504 C CA . SER A 1 200 ? 83.504 26.424 -37.359 1.00 56.78 200 SER A CA 1
ATOM 1505 C C . SER A 1 200 ? 84.676 27.299 -37.814 1.00 56.78 200 SER A C 1
ATOM 1507 O O . SER A 1 200 ? 84.563 28.524 -37.858 1.00 56.78 200 SER A O 1
ATOM 1509 N N . LEU A 1 201 ? 85.791 26.659 -38.183 1.00 60.00 201 LEU A N 1
ATOM 1510 C CA . LEU A 1 201 ? 86.875 27.297 -38.932 1.00 60.00 201 LEU A CA 1
ATOM 1511 C C . LEU A 1 201 ? 86.354 27.852 -40.274 1.00 60.00 201 LEU A C 1
ATOM 1513 O O . LEU A 1 201 ? 85.407 27.293 -40.836 1.00 60.00 201 LEU A O 1
ATOM 1517 N N . PRO A 1 202 ? 86.973 28.921 -40.809 1.00 65.00 202 PRO A N 1
ATOM 1518 C CA . PRO A 1 202 ? 86.563 29.520 -42.074 1.00 65.00 202 PRO A CA 1
ATOM 1519 C C . PRO A 1 202 ? 86.755 28.558 -43.265 1.00 65.00 202 PRO A C 1
ATOM 1521 O O . PRO A 1 202 ? 87.561 27.625 -43.182 1.00 65.00 202 PRO A O 1
ATOM 1524 N N . PRO A 1 203 ? 86.033 28.776 -44.382 1.00 57.41 203 PRO A N 1
ATOM 1525 C CA . PRO A 1 203 ? 86.042 27.869 -45.527 1.00 57.41 203 PRO A CA 1
ATOM 1526 C C . PRO A 1 203 ? 87.429 27.784 -46.176 1.00 57.41 203 PRO A C 1
ATOM 1528 O O . PRO A 1 203 ? 88.031 28.805 -46.502 1.00 57.41 203 PRO A O 1
ATOM 1531 N N . GLN A 1 204 ? 87.916 26.561 -46.393 1.00 57.59 204 GLN A N 1
ATOM 1532 C CA . GLN A 1 204 ? 89.065 26.283 -47.257 1.00 57.59 204 GLN A CA 1
ATOM 1533 C C . GLN A 1 204 ? 88.599 26.354 -48.718 1.00 57.59 204 GLN A C 1
ATOM 1535 O O . GLN A 1 204 ? 87.714 25.605 -49.137 1.00 57.59 204 GLN A O 1
ATOM 1540 N N . GLU A 1 205 ? 89.170 27.284 -49.477 1.00 59.41 205 GLU A N 1
ATOM 1541 C CA . GLU A 1 205 ? 88.958 27.439 -50.915 1.00 59.41 205 GLU A CA 1
ATOM 1542 C C . GLU A 1 205 ? 89.570 26.229 -51.646 1.00 59.41 205 GLU A C 1
ATOM 1544 O O . GLU A 1 205 ? 90.751 25.924 -51.478 1.00 59.41 205 GLU A O 1
ATOM 1549 N N . ASN A 1 206 ? 88.772 25.496 -52.429 1.00 63.19 206 ASN A N 1
ATOM 1550 C CA . ASN A 1 206 ? 89.286 24.373 -53.215 1.00 63.19 206 ASN A CA 1
ATOM 1551 C C . ASN A 1 206 ? 90.100 24.898 -54.413 1.00 63.19 206 ASN A C 1
ATOM 1553 O O . ASN A 1 206 ? 89.607 25.769 -55.134 1.00 63.19 206 ASN A O 1
ATOM 1557 N N . PRO A 1 207 ? 91.299 24.354 -54.687 1.00 68.69 207 PRO A N 1
ATOM 1558 C CA . PRO A 1 207 ? 92.092 24.753 -55.844 1.00 68.69 207 PRO A CA 1
ATOM 1559 C C . PRO A 1 207 ? 91.409 24.365 -57.173 1.00 68.69 207 PRO A C 1
ATOM 1561 O O . PRO A 1 207 ? 90.629 23.407 -57.223 1.00 68.69 207 PRO A O 1
ATOM 1564 N N . PRO A 1 208 ? 91.689 25.097 -58.268 1.00 66.81 208 PRO A N 1
ATOM 1565 C CA . PRO A 1 208 ? 91.001 24.932 -59.545 1.00 66.81 208 PRO A CA 1
ATOM 1566 C C . PRO A 1 208 ? 91.237 23.555 -60.183 1.00 66.81 208 PRO A C 1
ATOM 1568 O O . PRO A 1 208 ? 92.333 22.996 -60.160 1.00 66.81 208 PRO A O 1
ATOM 1571 N N . ARG A 1 209 ? 90.168 23.025 -60.785 1.00 67.69 209 ARG A N 1
ATOM 1572 C CA . ARG A 1 209 ? 90.102 21.720 -61.455 1.00 67.69 209 ARG A CA 1
ATOM 1573 C C . ARG A 1 209 ? 90.973 21.714 -62.720 1.00 67.69 209 ARG A C 1
ATOM 1575 O O . ARG A 1 209 ? 90.737 22.501 -63.633 1.00 67.69 209 ARG A O 1
ATOM 1582 N N . VAL A 1 210 ? 91.953 20.812 -62.784 1.00 70.19 210 VAL A N 1
ATOM 1583 C CA . VAL A 1 210 ? 92.768 20.564 -63.987 1.00 70.19 210 VAL A CA 1
ATOM 1584 C C . VAL A 1 210 ? 91.915 19.828 -65.037 1.00 70.19 210 VAL A C 1
ATOM 1586 O O . VAL A 1 210 ? 91.205 18.892 -64.664 1.00 70.19 210 VAL A O 1
ATOM 1589 N N . PRO A 1 211 ? 91.946 20.211 -66.328 1.00 69.88 211 PRO A N 1
ATOM 1590 C CA . PRO A 1 211 ? 91.238 19.487 -67.384 1.00 69.88 211 PRO A CA 1
ATOM 1591 C C . PRO A 1 211 ? 91.829 18.085 -67.619 1.00 69.88 211 PRO A C 1
ATOM 1593 O O . PRO A 1 211 ? 93.031 17.943 -67.833 1.00 69.88 211 PRO A O 1
ATOM 1596 N N . GLU A 1 212 ? 90.978 17.058 -67.604 1.00 71.88 212 GLU A N 1
ATOM 1597 C CA . GLU A 1 212 ? 91.314 15.683 -68.003 1.00 71.88 212 GLU A CA 1
ATOM 1598 C C . GLU A 1 212 ? 91.681 15.622 -69.498 1.00 71.88 212 GLU A C 1
ATOM 1600 O O . GLU A 1 212 ? 90.938 16.115 -70.350 1.00 71.88 212 GLU A O 1
ATOM 1605 N N . LEU A 1 213 ? 92.825 15.009 -69.827 1.00 71.62 213 LEU A N 1
ATOM 1606 C CA . LEU A 1 213 ? 93.206 14.694 -71.208 1.00 71.62 213 LEU A CA 1
ATOM 1607 C C . LEU A 1 213 ? 92.373 13.505 -71.731 1.00 71.62 213 LEU A C 1
ATOM 1609 O O . LEU A 1 213 ? 92.161 12.547 -70.987 1.00 71.62 213 LEU A O 1
ATOM 1613 N N . PRO A 1 214 ? 91.946 13.512 -73.008 1.00 75.69 214 PRO A N 1
ATOM 1614 C CA . PRO A 1 214 ? 91.188 12.408 -73.585 1.00 75.69 214 PRO A CA 1
ATOM 1615 C C . PRO A 1 214 ? 92.033 11.124 -73.710 1.00 75.69 214 PRO A C 1
ATOM 1617 O O . PRO A 1 214 ? 93.253 11.198 -73.891 1.00 75.69 214 PRO A O 1
ATOM 1620 N N . PRO A 1 215 ? 91.398 9.939 -73.639 1.00 73.31 215 PRO A N 1
ATOM 1621 C CA . PRO A 1 215 ? 92.089 8.656 -73.703 1.00 73.31 215 PRO A CA 1
ATOM 1622 C C . PRO A 1 215 ? 92.724 8.407 -75.085 1.00 73.31 215 PRO A C 1
ATOM 1624 O O . PRO A 1 215 ? 92.198 8.867 -76.102 1.00 73.31 215 PRO A O 1
ATOM 1627 N N . PRO A 1 216 ? 93.844 7.662 -75.152 1.00 72.25 216 PRO A N 1
ATOM 1628 C CA . PRO A 1 216 ? 94.509 7.349 -76.411 1.00 72.25 216 PRO A CA 1
ATOM 1629 C C . PRO A 1 216 ? 93.676 6.398 -77.285 1.00 72.25 216 PRO A C 1
ATOM 1631 O O . PRO A 1 216 ? 93.030 5.471 -76.796 1.00 72.25 216 PRO A O 1
ATOM 1634 N N . ASN A 1 217 ? 93.724 6.632 -78.599 1.00 74.81 217 ASN A N 1
ATOM 1635 C CA . ASN A 1 217 ? 93.017 5.843 -79.609 1.00 74.81 217 ASN A CA 1
ATOM 1636 C C . ASN A 1 217 ? 93.546 4.396 -79.702 1.00 74.81 217 ASN A C 1
ATOM 1638 O O . ASN A 1 217 ? 94.742 4.165 -79.509 1.00 74.81 217 ASN A O 1
ATOM 1642 N N . PRO A 1 218 ? 92.680 3.423 -80.046 1.00 70.50 218 PRO A N 1
ATOM 1643 C CA . PRO A 1 218 ? 93.057 2.017 -80.149 1.00 70.50 218 PRO A CA 1
ATOM 1644 C C . PRO A 1 218 ? 94.025 1.740 -81.320 1.00 70.50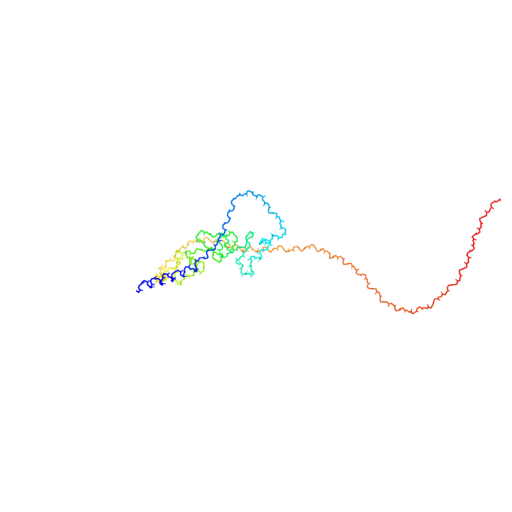 218 PRO A C 1
ATOM 1646 O O . PRO A 1 218 ? 93.999 2.448 -82.331 1.00 70.50 218 PRO A O 1
ATOM 1649 N N . PRO A 1 219 ? 94.871 0.698 -81.210 1.00 67.69 219 PRO A N 1
ATOM 1650 C CA . PRO A 1 219 ? 95.882 0.375 -82.212 1.00 67.69 219 PRO A CA 1
ATOM 1651 C C . PRO A 1 219 ? 95.261 -0.185 -83.499 1.00 67.69 219 PRO A C 1
ATOM 1653 O O . PRO A 1 219 ? 94.364 -1.027 -83.470 1.00 67.69 219 PRO A O 1
ATOM 1656 N N . THR A 1 220 ? 95.773 0.266 -84.643 1.00 61.84 220 THR A N 1
ATOM 1657 C CA . THR A 1 220 ? 95.420 -0.235 -85.977 1.00 61.84 220 THR A CA 1
ATOM 1658 C C . THR A 1 220 ? 96.314 -1.421 -86.350 1.00 61.84 220 THR A C 1
ATOM 1660 O O . THR A 1 220 ? 97.537 -1.325 -86.293 1.00 61.84 220 THR A O 1
ATOM 1663 N N . MET A 1 221 ? 95.698 -2.544 -86.731 1.00 48.97 221 MET A N 1
ATOM 1664 C CA . MET A 1 221 ? 96.371 -3.721 -87.295 1.00 48.97 221 MET A CA 1
ATOM 1665 C C . MET A 1 221 ? 96.832 -3.455 -88.737 1.00 48.97 221 MET A C 1
ATOM 1667 O O . MET A 1 221 ? 96.053 -2.956 -89.553 1.00 48.97 221 MET A O 1
ATOM 1671 N N . LYS A 1 222 ? 98.066 -3.853 -89.053 1.00 52.59 222 LYS A N 1
ATOM 1672 C CA . LYS A 1 222 ? 98.559 -4.152 -90.402 1.00 52.59 222 LYS A CA 1
ATOM 1673 C C . LYS A 1 222 ? 99.520 -5.327 -90.329 1.00 52.59 222 LYS A C 1
ATOM 1675 O O . LYS A 1 222 ? 100.284 -5.370 -89.340 1.00 52.59 222 LYS A O 1
#

Mean predicted aligned error: 22.61 Å

Secondary structure (DSSP, 8-state):
-HHHHHHHHHHHHHHTTTTS-----------------------TT---STTT-GGGGTTT-SS-SEEEETTEEEETTT-TTSSSSTT-PPPTT-EEETTEEE-TTT-TTSSSSTT-PPPTTPPEETTEE-SS-----S------PPPP-SS------PPPPPPPPP-------------PPP----PPPPPPPPPP-PPPPPPPPPPPPPPPPPPPPPPPP-

Foldseek 3Di:
DVVVVVVVVVVVVVVVCVVPDPDPPPPDDDPPDDDDPDPPDCPVPPPPFCVVPQVVLQVPDVVRQWTDDPRDTDGLQFDQQAPLHHRDHAPPQFTRHGSDTHRLQWDQCAQLHHRNHAPPQWTRHGSDTDPDGPPPDPPPPPDPPPPPPPDDPPDPPDDDPDDPDPPPPPPDPPPPPPPPPPPDPPDPPPDDPDDDDDDDDDDDDDDDDDDDDDDDDDDDDD

Sequence (222 aa):
MTLNVQALVLVMTLLLIQEGNSTPQEVYENDINANVSSSPKKDENQLMGCRTRPWICLRGEFPPRTVCCGDRCVDLTSDRDNCGLCGIRCSLVRQCCNRLCLNIYVNPFNCGRCGNVCPIGRLCLLGFCSASQQTTTPISPPLPIPPPLENPPRVPELPPPNPPAIPISPPSPTLPPQENPPRVPELPPPNPPAIPISPSLPPQENPPRVPELPPPNPPTMK

Solvent-accessible surface area (backbone atoms only — not comparable to full-atom values): 14631 Å² total; per-residue (Å²): 115,66,68,62,52,53,51,52,51,51,52,54,56,56,62,66,55,72,84,69,77,83,75,79,81,76,79,80,77,84,84,82,83,73,96,65,94,61,74,77,77,80,59,94,83,75,75,83,44,27,66,80,41,43,67,76,30,28,78,88,46,85,83,47,54,26,38,52,44,87,59,38,71,41,46,18,35,57,34,43,54,22,25,55,40,77,74,35,59,40,56,96,75,30,44,24,38,79,33,36,66,40,46,24,37,57,32,37,59,20,25,59,38,73,77,35,59,41,60,88,52,27,48,22,55,86,22,36,60,46,91,57,60,56,64,74,67,75,74,68,72,76,72,78,76,73,75,76,67,93,70,70,79,80,71,78,78,72,75,76,78,73,74,76,76,72,77,74,70,74,75,72,78,77,71,70,78,83,68,73,74,76,80,72,77,78,72,75,76,80,78,78,80,82,75,81,79,74,85,79,77,81,86,80,81,79,79,86,83,78,84,83,78,81,80,84,81,83,86,83,90,130

pLDDT: mean 76.83, std 16.46, range [39.25, 97.81]